Protein AF-A0A210PWJ2-F1 (afdb_monomer_lite)

Structure (mmCIF, N/CA/C/O backbone):
data_AF-A0A210PWJ2-F1
#
_entry.id   AF-A0A210PWJ2-F1
#
loop_
_atom_site.group_PDB
_atom_site.id
_atom_site.type_symbol
_atom_site.label_atom_id
_atom_site.label_alt_id
_atom_site.label_comp_id
_atom_site.label_asym_id
_atom_site.label_entity_id
_atom_site.label_seq_id
_atom_site.pdbx_PDB_ins_code
_atom_site.Cartn_x
_atom_site.Cartn_y
_atom_site.Cartn_z
_atom_site.occupancy
_atom_site.B_iso_or_equiv
_atom_site.auth_seq_id
_atom_site.auth_comp_id
_atom_site.auth_asym_id
_atom_site.auth_atom_id
_atom_site.pdbx_PDB_model_num
ATOM 1 N N . MET A 1 1 ? -10.366 -30.138 -57.149 1.00 40.78 1 MET A N 1
ATOM 2 C CA . MET A 1 1 ? -10.832 -28.749 -57.342 1.00 40.78 1 MET A CA 1
ATOM 3 C C . MET A 1 1 ? -11.645 -28.348 -56.121 1.00 40.78 1 MET A C 1
ATOM 5 O O . MET A 1 1 ? -12.726 -28.888 -55.936 1.00 40.78 1 MET A O 1
ATOM 9 N N . ARG A 1 2 ? -11.100 -27.511 -55.231 1.00 41.31 2 ARG A N 1
ATOM 10 C CA . ARG A 1 2 ? -11.852 -26.915 -54.114 1.00 41.31 2 ARG A CA 1
ATOM 11 C C . ARG A 1 2 ? -11.992 -25.425 -54.403 1.00 41.31 2 ARG A C 1
ATOM 13 O O . ARG A 1 2 ? -10.996 -24.776 -54.699 1.00 41.31 2 ARG A O 1
ATOM 20 N N . LEU A 1 3 ? -13.236 -24.960 -54.394 1.00 50.03 3 LEU A N 1
ATOM 21 C CA . LEU A 1 3 ? -13.643 -23.585 -54.657 1.00 50.03 3 LEU A CA 1
ATOM 22 C C . LEU A 1 3 ? -13.075 -22.680 -53.554 1.00 50.03 3 LEU A C 1
ATOM 24 O O . LEU A 1 3 ? -13.328 -22.921 -52.373 1.00 50.03 3 LEU A O 1
ATOM 28 N N . PHE A 1 4 ? -12.271 -21.689 -53.941 1.00 51.53 4 PHE A N 1
ATOM 29 C CA . PHE A 1 4 ? -11.855 -20.599 -53.065 1.00 51.53 4 PHE A CA 1
ATOM 30 C C . PHE A 1 4 ? -13.061 -19.677 -52.888 1.00 51.53 4 PHE A C 1
ATOM 32 O O . PHE A 1 4 ? -13.562 -19.128 -53.864 1.00 51.53 4 PHE A O 1
ATOM 39 N N . ASN A 1 5 ? -13.562 -19.567 -51.660 1.00 54.47 5 ASN A N 1
ATOM 40 C CA . ASN A 1 5 ? -14.565 -18.567 -51.327 1.00 54.47 5 ASN A CA 1
ATOM 41 C C . ASN A 1 5 ? -13.855 -17.217 -51.184 1.00 54.47 5 ASN A C 1
ATOM 43 O O . ASN A 1 5 ? -12.924 -17.092 -50.390 1.00 54.47 5 ASN A O 1
ATOM 47 N N . ASP A 1 6 ? -14.292 -16.237 -51.971 1.00 52.00 6 ASP A N 1
ATOM 48 C CA . ASP A 1 6 ? -13.838 -14.852 -51.915 1.00 52.00 6 ASP A CA 1
ATOM 49 C C . ASP A 1 6 ? -14.238 -14.211 -50.575 1.00 52.00 6 ASP A C 1
ATOM 51 O O . ASP A 1 6 ? -15.353 -13.708 -50.405 1.00 52.00 6 ASP A O 1
ATOM 55 N N . ASP A 1 7 ? -13.320 -14.223 -49.609 1.00 54.00 7 ASP A N 1
ATOM 56 C CA . ASP A 1 7 ? -13.451 -13.483 -48.354 1.00 54.00 7 ASP A CA 1
ATOM 57 C C . ASP A 1 7 ? -13.319 -11.977 -48.631 1.00 54.00 7 ASP A C 1
ATOM 59 O O . ASP A 1 7 ? -12.230 -11.398 -48.632 1.00 54.00 7 ASP A O 1
ATOM 63 N N . LYS A 1 8 ? -14.455 -11.314 -48.871 1.00 57.22 8 LYS A N 1
ATOM 64 C CA . LYS A 1 8 ? -14.518 -9.849 -48.874 1.00 57.22 8 LYS A CA 1
ATOM 65 C C . LYS A 1 8 ? -14.175 -9.329 -47.468 1.00 57.22 8 LYS A C 1
ATOM 67 O O . LYS A 1 8 ? -14.726 -9.841 -46.487 1.00 57.22 8 LYS A O 1
ATOM 72 N N . PRO A 1 9 ? -13.300 -8.315 -47.335 1.00 58.25 9 PRO A N 1
ATOM 73 C CA . PRO A 1 9 ? -12.958 -7.750 -46.037 1.00 58.25 9 PRO A CA 1
ATOM 74 C C . PRO A 1 9 ? -14.225 -7.200 -45.376 1.00 58.25 9 PRO A C 1
ATOM 76 O O . PRO A 1 9 ? -14.945 -6.396 -45.965 1.00 58.25 9 PRO A O 1
ATOM 79 N N . LYS A 1 10 ? -14.513 -7.659 -44.153 1.00 54.84 10 LYS A N 1
ATOM 80 C CA . LYS A 1 10 ? -15.625 -7.142 -43.351 1.00 54.84 10 LYS A CA 1
ATOM 81 C C . LYS A 1 10 ? -15.385 -5.658 -43.092 1.00 54.84 10 LYS A C 1
ATOM 83 O O . LYS A 1 10 ? -14.429 -5.304 -42.403 1.00 54.84 10 LYS A O 1
ATOM 88 N N . GLU A 1 11 ? -16.254 -4.815 -43.638 1.00 63.22 11 GLU A N 1
ATOM 89 C CA . GLU A 1 11 ? -16.305 -3.393 -43.318 1.00 63.22 11 GLU A CA 1
ATOM 90 C C . GLU A 1 11 ? -16.479 -3.244 -41.806 1.00 63.22 11 GLU A C 1
ATOM 92 O O . GLU A 1 11 ? -17.466 -3.691 -41.216 1.00 63.22 11 GLU A O 1
ATOM 97 N N . VAL A 1 12 ? -15.470 -2.668 -41.156 1.00 67.88 12 VAL A N 1
ATOM 98 C CA . VAL A 1 12 ? -15.535 -2.334 -39.738 1.00 67.88 12 VAL A CA 1
ATOM 99 C C . VAL A 1 12 ? -16.507 -1.170 -39.619 1.00 67.88 12 VAL A C 1
ATOM 101 O O . VAL A 1 12 ? -16.153 -0.023 -39.881 1.00 67.88 12 VAL A O 1
ATOM 104 N N . THR A 1 13 ? -17.754 -1.466 -39.264 1.00 66.31 13 THR A N 1
ATOM 105 C CA . THR A 1 13 ? -18.758 -0.443 -38.973 1.00 66.31 13 THR A CA 1
ATOM 106 C C . THR A 1 13 ? -18.244 0.425 -37.829 1.00 66.31 13 THR A C 1
ATOM 108 O O . THR A 1 13 ? -17.985 -0.085 -36.734 1.00 66.31 13 THR A O 1
ATOM 111 N N . ALA A 1 14 ? -18.063 1.720 -38.093 1.00 72.75 14 ALA A N 1
ATOM 112 C CA . ALA A 1 14 ? -17.665 2.690 -37.084 1.00 72.75 14 ALA A CA 1
ATOM 113 C C . ALA A 1 14 ? -18.631 2.642 -35.888 1.00 72.75 14 ALA A C 1
ATOM 115 O O . ALA A 1 14 ? -19.823 2.364 -36.042 1.00 72.75 14 ALA A O 1
ATOM 116 N N . TYR A 1 15 ? -18.100 2.877 -34.687 1.00 61.72 15 TYR A N 1
ATOM 117 C CA . TYR A 1 15 ? -18.870 2.819 -33.446 1.00 61.72 15 TYR A CA 1
ATOM 118 C C . TYR A 1 15 ? -20.110 3.728 -33.548 1.00 61.72 15 TYR A C 1
ATOM 120 O O . TYR A 1 15 ? -19.969 4.860 -34.020 1.00 61.72 15 TYR A O 1
ATOM 128 N N . PRO A 1 16 ? -21.309 3.285 -33.125 1.00 69.81 16 PRO A N 1
ATOM 129 C CA . PRO A 1 16 ? -22.517 4.102 -33.208 1.00 69.81 16 PRO A CA 1
ATOM 130 C C . PRO A 1 16 ? -22.299 5.460 -32.524 1.00 69.81 16 PRO A C 1
ATOM 132 O O . PRO A 1 16 ? -22.010 5.513 -31.329 1.00 69.81 16 PRO A O 1
ATOM 135 N N . GLY A 1 17 ? -22.391 6.551 -33.294 1.00 69.19 17 GLY A N 1
ATOM 136 C CA . GLY A 1 17 ? -22.130 7.921 -32.830 1.00 69.19 17 GLY A CA 1
ATOM 137 C C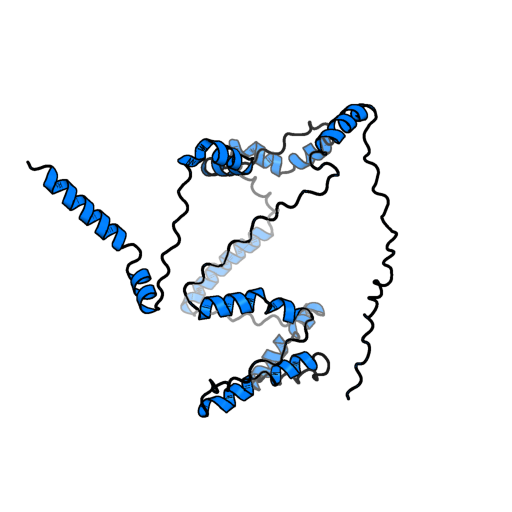 . GLY A 1 17 ? -20.738 8.484 -33.154 1.00 69.19 17 GLY A C 1
ATOM 138 O O . GLY A 1 17 ? -20.462 9.629 -32.806 1.00 69.19 17 GLY A O 1
ATOM 139 N N . TYR A 1 18 ? -19.864 7.726 -33.824 1.00 68.94 18 TYR A N 1
ATOM 140 C CA . TYR A 1 18 ? -18.621 8.261 -34.379 1.00 68.94 18 TYR A CA 1
ATOM 141 C C . TYR A 1 18 ? -18.898 8.935 -35.724 1.00 68.94 18 TYR A C 1
ATOM 143 O O . TYR A 1 18 ? -19.081 8.265 -36.739 1.00 68.94 18 TYR A O 1
ATOM 151 N N . ASP A 1 19 ? -18.930 10.263 -35.717 1.00 71.50 19 ASP A N 1
ATOM 152 C CA . ASP A 1 19 ? -19.007 11.068 -36.928 1.00 71.50 19 ASP A CA 1
ATOM 153 C C . ASP A 1 19 ? -17.577 11.471 -37.346 1.00 71.50 19 ASP A C 1
ATOM 155 O O . ASP A 1 19 ? -16.942 12.275 -36.652 1.00 71.50 19 ASP A O 1
ATOM 159 N N . PRO A 1 20 ? -17.016 10.905 -38.435 1.00 65.94 20 PRO A N 1
ATOM 160 C CA . PRO A 1 20 ? -15.646 11.189 -38.870 1.00 65.94 20 PRO A CA 1
ATOM 161 C C . PRO A 1 20 ? -15.433 12.656 -39.283 1.00 65.94 20 PRO A C 1
ATOM 163 O O . PRO A 1 20 ? -14.289 13.076 -39.449 1.00 65.94 20 PRO A O 1
ATOM 166 N N . GLY A 1 21 ? -16.508 13.446 -39.415 1.00 70.06 21 GLY A N 1
ATOM 167 C CA . GLY A 1 21 ? -16.455 14.890 -39.648 1.00 70.06 21 GLY A CA 1
ATOM 168 C C . GLY A 1 21 ? -16.473 15.757 -38.383 1.00 70.06 21 GLY A C 1
ATOM 169 O O . GLY A 1 21 ? -16.250 16.965 -38.478 1.00 70.06 21 GLY A O 1
ATOM 170 N N . TYR A 1 22 ? -16.711 15.193 -37.191 1.00 60.38 22 TYR A N 1
ATOM 171 C CA . TYR A 1 22 ? -16.886 15.981 -35.965 1.00 60.38 22 TYR A CA 1
ATOM 172 C C . TYR A 1 22 ? -15.551 16.281 -35.270 1.00 60.38 22 TYR A C 1
ATOM 174 O O . TYR A 1 22 ? -15.263 15.842 -34.156 1.00 60.38 22 TYR A O 1
ATOM 182 N N . THR A 1 23 ? -14.707 17.085 -35.913 1.00 60.94 23 THR A N 1
ATOM 183 C CA . THR A 1 23 ? -13.657 17.811 -35.193 1.00 60.94 23 THR A CA 1
ATOM 184 C C . THR A 1 23 ? -14.305 18.990 -34.486 1.00 60.94 23 THR A C 1
ATOM 186 O O . THR A 1 23 ? -14.639 19.982 -35.132 1.00 60.94 23 THR A O 1
ATOM 189 N N . SER A 1 24 ? -14.487 18.907 -33.162 1.00 58.16 24 SER A N 1
ATOM 190 C CA . SER A 1 24 ? -14.947 20.067 -32.392 1.00 58.16 24 SER A CA 1
ATOM 191 C C . SER A 1 24 ? -14.029 21.258 -32.711 1.00 58.16 24 SER A C 1
ATOM 193 O O . SER A 1 24 ? -12.804 21.093 -32.586 1.00 58.16 24 SER A O 1
ATOM 195 N N . PRO A 1 25 ? -14.557 22.423 -33.127 1.00 68.12 25 PRO A N 1
ATOM 196 C CA . PRO A 1 25 ? -13.729 23.580 -33.427 1.00 68.12 25 PRO A CA 1
ATOM 197 C C . PRO A 1 25 ? -12.898 23.902 -32.189 1.00 68.12 25 PRO A C 1
ATOM 199 O O . PRO A 1 25 ? -13.431 24.143 -31.104 1.00 68.12 25 PRO A O 1
ATOM 202 N N . ARG A 1 26 ? -11.571 23.832 -32.327 1.00 65.69 26 ARG A N 1
ATOM 203 C CA . ARG A 1 26 ? -10.679 24.145 -31.213 1.00 65.69 26 ARG A CA 1
ATOM 204 C C . ARG A 1 26 ? -10.904 25.612 -30.841 1.00 65.69 26 ARG A C 1
ATOM 206 O O . ARG A 1 26 ? -10.908 26.452 -31.742 1.00 65.69 26 ARG A O 1
ATOM 213 N N . PRO A 1 27 ? -11.092 25.938 -29.553 1.00 64.44 27 PRO A N 1
ATOM 214 C CA . PRO A 1 27 ? -11.261 27.320 -29.140 1.00 64.44 27 PRO A CA 1
ATOM 215 C C . PRO A 1 27 ? -10.046 28.126 -29.601 1.00 64.44 27 PRO A C 1
ATOM 217 O O . PRO A 1 27 ? -8.904 27.755 -29.319 1.00 64.44 27 PRO A O 1
ATOM 220 N N . VAL A 1 28 ? -10.299 29.206 -30.344 1.00 71.38 28 VAL A N 1
ATOM 221 C CA . VAL A 1 28 ? -9.247 30.113 -30.810 1.00 71.38 28 VAL A CA 1
ATOM 222 C C . VAL A 1 28 ? -8.490 30.638 -29.593 1.00 71.38 28 VAL A C 1
ATOM 224 O O . VAL A 1 28 ? -9.100 31.021 -28.589 1.00 71.38 28 VAL A O 1
ATOM 227 N N . ALA A 1 29 ? -7.157 30.614 -29.661 1.00 68.94 29 ALA A N 1
ATOM 228 C CA . ALA A 1 29 ? -6.311 31.123 -28.592 1.00 68.94 29 ALA A CA 1
ATOM 229 C C . ALA A 1 29 ? -6.684 32.586 -28.318 1.00 68.94 29 ALA A C 1
ATOM 231 O O . ALA A 1 29 ? -6.587 33.432 -29.204 1.00 68.94 29 ALA A O 1
ATOM 232 N N . ARG A 1 30 ? -7.145 32.878 -27.097 1.00 72.56 30 ARG A N 1
ATOM 233 C CA . ARG A 1 30 ? -7.523 34.231 -26.673 1.00 72.56 30 ARG A CA 1
ATOM 234 C C . ARG A 1 30 ? -6.262 35.048 -26.410 1.00 72.56 30 ARG A C 1
ATOM 236 O O . ARG A 1 30 ? -5.861 35.235 -25.263 1.00 72.56 30 ARG A O 1
ATOM 243 N N . VAL A 1 31 ? -5.609 35.474 -27.482 1.00 79.75 31 VAL A N 1
ATOM 244 C CA . VAL A 1 31 ? -4.500 36.423 -27.419 1.00 79.75 31 VAL A CA 1
ATOM 245 C C . VAL A 1 31 ? -5.110 37.818 -27.294 1.00 79.75 31 VAL A C 1
ATOM 247 O O . VAL A 1 31 ? -6.045 38.160 -28.010 1.00 79.75 31 VAL A O 1
ATOM 250 N N . ARG A 1 32 ? -4.651 38.596 -26.311 1.00 82.94 32 ARG A N 1
ATOM 251 C CA . ARG A 1 32 ? -5.050 40.004 -26.174 1.00 82.94 32 ARG A CA 1
ATOM 252 C C . ARG A 1 32 ? -4.403 40.812 -27.310 1.00 82.94 32 ARG A C 1
ATOM 254 O O . ARG A 1 32 ? -3.281 40.462 -27.667 1.00 82.94 32 ARG A O 1
ATOM 261 N N . PRO A 1 33 ? -5.025 41.893 -27.814 1.00 82.19 33 PRO A N 1
ATOM 262 C CA . PRO A 1 33 ? -4.501 42.660 -28.953 1.00 82.19 33 PRO A CA 1
ATOM 263 C C . PRO A 1 33 ? -3.057 43.146 -28.735 1.00 82.19 33 PRO A C 1
ATOM 265 O O . PRO A 1 33 ? -2.228 43.071 -29.630 1.00 82.19 33 PRO A O 1
ATOM 268 N N . GLU A 1 34 ? -2.702 43.515 -27.503 1.00 81.19 34 GLU A N 1
ATOM 269 C CA . GLU A 1 34 ? -1.341 43.939 -27.125 1.00 81.19 34 GLU A CA 1
ATOM 270 C C . GLU A 1 34 ? -0.286 42.813 -27.206 1.00 81.19 34 GLU A C 1
ATOM 272 O O . GLU A 1 34 ? 0.914 43.071 -27.239 1.00 81.19 34 GLU A O 1
ATOM 277 N N . ALA A 1 35 ? -0.720 41.551 -27.220 1.00 77.69 35 ALA A N 1
ATOM 278 C CA . ALA A 1 35 ? 0.133 40.366 -27.270 1.00 77.69 35 ALA A CA 1
ATOM 279 C C . ALA A 1 35 ? 0.107 39.658 -28.639 1.00 77.69 35 ALA A C 1
ATOM 281 O O . ALA A 1 35 ? 0.784 38.638 -28.805 1.00 77.69 35 ALA A O 1
ATOM 282 N N . GLU A 1 36 ? -0.640 40.176 -29.622 1.00 79.94 36 GLU A N 1
ATOM 283 C CA . GLU A 1 36 ? -0.728 39.585 -30.965 1.00 79.94 36 GLU A CA 1
ATOM 284 C C . GLU A 1 36 ? 0.622 39.599 -31.688 1.00 79.94 36 GLU A C 1
ATOM 286 O O . GLU A 1 36 ? 0.989 38.607 -32.322 1.00 79.94 36 GLU A O 1
ATOM 291 N N . GLU A 1 37 ? 1.418 40.657 -31.515 1.00 78.38 37 GLU A N 1
ATOM 292 C CA . GLU A 1 37 ? 2.757 40.753 -32.109 1.00 78.38 37 GLU A CA 1
ATOM 293 C C . GLU A 1 37 ? 3.717 39.683 -31.569 1.00 78.38 37 GLU A C 1
ATOM 295 O O . GLU A 1 37 ? 4.488 39.080 -32.322 1.00 78.38 37 GLU A O 1
ATOM 300 N N . PHE A 1 38 ? 3.651 39.394 -30.266 1.00 77.38 38 PHE A N 1
ATOM 301 C CA . PHE A 1 38 ? 4.473 38.359 -29.637 1.00 77.38 38 PHE A CA 1
ATOM 302 C C . PHE A 1 38 ? 4.001 36.951 -30.010 1.00 77.38 38 PHE A C 1
ATOM 304 O O . PHE A 1 38 ? 4.829 36.071 -30.251 1.00 77.38 38 PHE A O 1
ATOM 311 N N . ALA A 1 39 ? 2.687 36.738 -30.125 1.00 74.50 39 ALA A N 1
ATOM 312 C CA . ALA A 1 39 ? 2.128 35.467 -30.577 1.00 74.50 39 ALA A CA 1
ATOM 313 C C . ALA A 1 39 ? 2.485 35.171 -32.045 1.00 74.50 39 ALA A C 1
ATOM 315 O O . ALA A 1 39 ? 2.824 34.033 -32.371 1.00 74.50 39 ALA A O 1
ATOM 316 N N . CYS A 1 40 ? 2.482 36.185 -32.917 1.00 71.62 40 CYS A N 1
ATOM 317 C CA . CYS A 1 40 ? 2.902 36.038 -34.312 1.00 71.62 40 CYS A CA 1
ATOM 318 C C . CYS A 1 40 ? 4.403 35.739 -34.435 1.00 71.62 40 CYS A C 1
ATOM 320 O O . CYS A 1 40 ? 4.779 34.845 -35.192 1.00 71.62 40 CYS A O 1
ATOM 322 N N . LYS A 1 41 ? 5.259 36.396 -33.635 1.00 74.88 41 LYS A N 1
ATOM 323 C CA . LYS A 1 41 ? 6.705 36.098 -33.588 1.00 74.88 41 LYS A CA 1
ATOM 324 C C . LYS A 1 41 ? 7.003 34.682 -33.085 1.00 74.88 41 LYS A C 1
ATOM 326 O O . LYS A 1 41 ? 7.895 34.024 -33.612 1.00 74.88 41 LYS A O 1
ATOM 331 N N . ALA A 1 42 ? 6.244 34.184 -32.107 1.00 65.19 42 ALA A N 1
ATOM 332 C CA . ALA A 1 42 ? 6.400 32.823 -31.589 1.00 65.19 42 ALA A CA 1
ATOM 333 C C . ALA A 1 42 ? 5.855 31.738 -32.540 1.00 65.19 42 ALA A C 1
ATOM 335 O O . ALA A 1 42 ? 6.268 30.583 -32.456 1.00 65.19 42 ALA A O 1
ATOM 336 N N . ARG A 1 43 ? 4.959 32.094 -33.472 1.00 64.75 43 ARG A N 1
ATOM 337 C CA . ARG A 1 43 ? 4.365 31.152 -34.433 1.00 64.75 43 ARG A CA 1
ATOM 338 C C . ARG A 1 43 ? 5.401 30.573 -35.404 1.00 64.75 43 ARG A C 1
ATOM 340 O O . ARG A 1 43 ? 5.308 29.399 -35.740 1.00 64.75 43 ARG A O 1
ATOM 347 N N . GLY A 1 44 ? 6.416 31.359 -35.773 1.00 53.56 44 GLY A N 1
ATOM 348 C CA . GLY A 1 44 ? 7.509 30.924 -36.651 1.00 53.56 44 GLY A CA 1
ATOM 349 C C . GLY A 1 44 ? 8.574 30.050 -35.975 1.00 53.56 44 GLY A C 1
ATOM 350 O O . GLY A 1 44 ? 9.272 29.310 -36.657 1.00 53.56 44 GLY A O 1
ATOM 351 N N . SER A 1 45 ? 8.698 30.059 -34.639 1.00 54.09 45 SER A N 1
ATOM 352 C CA . SER A 1 45 ? 9.735 29.254 -33.960 1.00 54.09 45 SER A CA 1
ATOM 353 C C . SER A 1 45 ? 9.348 27.780 -33.772 1.00 54.09 45 SER A C 1
ATOM 355 O O . SER A 1 45 ? 10.168 26.988 -33.310 1.00 54.09 45 SER A O 1
ATOM 357 N N . LEU A 1 46 ? 8.105 27.410 -34.096 1.00 50.84 46 LEU A N 1
ATOM 358 C CA . LEU A 1 46 ? 7.617 26.027 -34.085 1.00 50.84 46 LEU A CA 1
ATOM 359 C C . LEU A 1 46 ? 7.658 25.364 -35.474 1.00 50.84 46 LEU A C 1
ATOM 361 O O . LEU A 1 46 ? 7.452 24.156 -35.559 1.00 50.84 46 LEU A O 1
ATOM 365 N N . GLU A 1 47 ? 8.027 26.092 -36.536 1.00 48.62 47 GLU A N 1
ATOM 366 C CA . GLU A 1 47 ? 8.304 25.535 -37.876 1.00 48.62 47 GLU A CA 1
ATOM 367 C C . GLU A 1 47 ? 9.700 24.882 -37.986 1.00 48.62 47 GLU A C 1
ATOM 369 O O . GLU A 1 47 ? 10.254 24.724 -39.069 1.00 48.62 47 GLU A O 1
ATOM 374 N N . LEU A 1 48 ? 10.276 24.427 -36.867 1.00 53.66 48 LEU A N 1
ATOM 375 C CA . LEU A 1 48 ? 11.441 23.525 -36.873 1.00 53.66 48 LEU A CA 1
ATOM 376 C C . LEU A 1 48 ? 11.110 22.136 -37.451 1.00 53.66 48 LEU A C 1
ATOM 378 O O . LEU A 1 48 ? 12.014 21.370 -37.777 1.00 53.66 48 LEU A O 1
ATOM 382 N N . PHE A 1 49 ? 9.822 21.833 -37.624 1.00 51.97 49 PHE A N 1
ATOM 383 C CA . PHE A 1 49 ? 9.323 20.714 -38.415 1.00 51.97 49 PHE A CA 1
ATOM 384 C C . PHE A 1 49 ? 8.606 21.278 -39.641 1.00 51.97 49 PHE A C 1
ATOM 386 O O . PHE A 1 49 ? 7.377 21.312 -39.693 1.00 51.97 49 PHE A O 1
ATOM 393 N N . GLY A 1 50 ? 9.378 21.796 -40.598 1.00 48.97 50 GLY A N 1
ATOM 394 C CA . GLY A 1 50 ? 8.842 22.207 -41.892 1.00 48.97 50 GLY A CA 1
ATOM 395 C C . GLY A 1 50 ? 7.979 21.099 -42.506 1.00 48.97 50 GLY A C 1
ATOM 396 O O . GLY A 1 50 ? 8.216 19.915 -42.278 1.00 48.97 50 GLY A O 1
ATOM 397 N N . SER A 1 51 ? 6.992 21.488 -43.310 1.00 53.84 51 SER A N 1
ATOM 398 C CA . SER A 1 51 ? 6.036 20.632 -44.036 1.00 53.84 51 SER A CA 1
ATOM 399 C C . SER A 1 51 ? 6.656 19.631 -45.030 1.00 53.84 51 SER A C 1
ATOM 401 O O . SER A 1 51 ? 5.937 19.005 -45.805 1.00 53.84 51 SER A O 1
ATOM 403 N N . GLY A 1 52 ? 7.977 19.454 -45.018 1.00 56.22 52 GLY A N 1
ATOM 404 C CA . GLY A 1 52 ? 8.633 18.335 -45.671 1.00 56.22 52 GLY A CA 1
ATOM 405 C C . GLY A 1 52 ? 8.536 17.119 -44.765 1.00 56.22 52 GLY A C 1
ATOM 406 O O . GLY A 1 52 ? 9.070 17.139 -43.656 1.00 56.22 52 GLY A O 1
ATOM 407 N N . GLU A 1 53 ? 7.866 16.065 -45.235 1.00 59.34 53 GLU A N 1
ATOM 408 C CA . GLU A 1 53 ? 7.887 14.759 -44.579 1.00 59.34 53 GLU A CA 1
ATOM 409 C C . GLU A 1 53 ? 9.321 14.453 -44.120 1.00 59.34 53 GLU A C 1
ATOM 411 O O . GLU A 1 53 ? 10.253 14.571 -44.930 1.00 59.34 53 GLU A O 1
ATOM 416 N N . PRO A 1 54 ? 9.545 14.128 -42.833 1.00 56.59 54 PRO A N 1
ATOM 417 C CA . PRO A 1 54 ? 10.883 13.846 -42.349 1.00 56.59 54 PRO A CA 1
ATOM 418 C C . PRO A 1 54 ? 11.458 12.746 -43.235 1.00 56.59 54 PRO A C 1
ATOM 420 O O . PRO A 1 54 ? 10.911 11.644 -43.281 1.00 56.59 54 PRO A O 1
ATOM 423 N N . LYS A 1 55 ? 12.540 13.046 -43.969 1.00 57.06 55 LYS A N 1
ATOM 424 C CA . LYS A 1 55 ? 13.288 12.029 -44.710 1.00 57.06 55 LYS A CA 1
ATOM 425 C C . LYS A 1 55 ? 13.704 10.984 -43.689 1.00 57.06 55 LYS A C 1
ATOM 427 O O . LYS A 1 55 ? 14.644 11.195 -42.927 1.00 57.06 55 LYS A O 1
ATOM 432 N N . VAL A 1 56 ? 12.971 9.875 -43.649 1.00 61.25 56 VAL A N 1
ATOM 433 C CA . VAL A 1 56 ? 13.297 8.732 -42.811 1.00 61.25 56 VAL A CA 1
ATOM 434 C C . VAL A 1 56 ? 14.585 8.170 -43.385 1.00 61.25 56 VAL A C 1
ATOM 436 O O . VAL A 1 56 ? 14.570 7.396 -44.342 1.00 61.25 56 VAL A O 1
ATOM 439 N N . ILE A 1 57 ? 15.716 8.607 -42.836 1.00 66.88 57 ILE A N 1
ATOM 440 C CA . ILE A 1 57 ? 17.001 7.971 -43.081 1.00 66.88 57 ILE A CA 1
ATOM 441 C C . ILE A 1 57 ? 16.856 6.579 -42.472 1.00 66.88 57 ILE A C 1
ATOM 443 O O . ILE A 1 57 ? 16.955 6.394 -41.261 1.00 66.88 57 ILE A O 1
ATOM 447 N N . ARG A 1 58 ? 16.512 5.599 -43.312 1.00 64.75 58 ARG A N 1
ATOM 448 C CA . ARG A 1 58 ? 16.491 4.194 -42.919 1.00 64.75 58 ARG A CA 1
ATOM 449 C C . ARG A 1 58 ? 17.940 3.777 -42.758 1.00 64.75 58 ARG A C 1
ATOM 451 O O . ARG A 1 58 ? 18.587 3.395 -43.729 1.00 64.75 58 ARG A O 1
ATOM 458 N N . GLU A 1 59 ? 18.455 3.904 -41.542 1.00 74.38 59 GLU A N 1
ATOM 459 C CA . GLU A 1 59 ? 19.735 3.300 -41.202 1.00 74.38 59 GLU A CA 1
ATOM 460 C C . GLU A 1 59 ? 19.692 1.812 -41.592 1.00 74.38 59 GLU A C 1
ATOM 462 O O . GLU A 1 59 ? 18.672 1.147 -41.361 1.00 74.38 59 GLU A O 1
ATOM 467 N N . PRO A 1 60 ? 20.757 1.274 -42.213 1.00 75.25 60 PRO A N 1
ATOM 468 C CA . PRO A 1 60 ? 20.808 -0.138 -42.550 1.00 75.25 60 PRO A CA 1
ATOM 469 C C . PRO A 1 60 ? 20.638 -0.952 -41.266 1.00 75.25 60 PRO A C 1
ATOM 471 O O . PRO A 1 60 ? 21.384 -0.794 -40.296 1.00 75.25 60 PRO A O 1
ATOM 474 N N . VAL A 1 61 ? 19.613 -1.806 -41.246 1.00 74.44 61 VAL A N 1
ATOM 475 C CA . VAL A 1 61 ? 19.292 -2.642 -40.088 1.00 74.44 61 VAL A CA 1
ATOM 476 C C . VAL A 1 61 ? 20.488 -3.548 -39.819 1.00 74.44 61 VAL A C 1
ATOM 478 O O . VAL A 1 61 ? 20.809 -4.407 -40.636 1.00 74.44 61 VAL A O 1
ATOM 481 N N . ARG A 1 62 ? 21.153 -3.348 -38.677 1.00 73.81 62 ARG A N 1
ATOM 482 C CA . ARG A 1 62 ? 22.314 -4.153 -38.281 1.00 73.81 62 ARG A CA 1
ATOM 483 C C . ARG A 1 62 ? 21.935 -5.633 -38.260 1.00 73.81 62 ARG A C 1
ATOM 485 O O . ARG A 1 62 ? 20.937 -6.012 -37.643 1.00 73.81 62 ARG A O 1
ATOM 492 N N . GLU A 1 63 ? 22.746 -6.459 -38.910 1.00 79.94 63 GLU A N 1
ATOM 493 C CA . GLU A 1 63 ? 22.553 -7.904 -38.901 1.00 79.94 63 GLU A CA 1
ATOM 494 C C . GLU A 1 63 ? 22.705 -8.469 -37.476 1.00 79.94 63 GLU A C 1
ATOM 496 O O . GLU A 1 63 ? 23.559 -8.015 -36.700 1.00 79.94 63 GLU A O 1
ATOM 501 N N . PRO A 1 64 ? 21.868 -9.445 -37.092 1.00 77.75 64 PRO A N 1
ATOM 502 C CA . PRO A 1 64 ? 21.957 -10.093 -35.792 1.00 77.75 64 PRO A CA 1
ATOM 503 C C . PRO A 1 64 ? 23.268 -10.876 -35.672 1.00 77.75 64 PRO A C 1
ATOM 505 O O . PRO A 1 64 ? 23.602 -11.712 -36.506 1.00 77.75 64 PRO A O 1
ATOM 508 N N . ARG A 1 65 ? 24.001 -10.664 -34.578 1.00 78.38 65 ARG A N 1
ATOM 509 C CA . ARG A 1 65 ? 25.190 -11.463 -34.249 1.00 78.38 65 ARG A CA 1
ATOM 510 C C . ARG A 1 65 ? 24.771 -12.761 -33.556 1.00 78.38 65 ARG A C 1
ATOM 512 O O . ARG A 1 65 ? 24.965 -12.910 -32.351 1.00 78.38 65 ARG A O 1
ATOM 519 N N . CYS A 1 66 ? 24.150 -13.674 -34.297 1.00 88.00 66 CYS A N 1
ATOM 520 C CA . CYS A 1 66 ? 23.861 -15.015 -33.792 1.00 88.00 66 CYS A CA 1
ATOM 521 C C . CYS A 1 66 ? 25.135 -15.869 -33.869 1.00 88.00 66 CYS A C 1
ATOM 523 O O . CYS A 1 66 ? 25.699 -16.046 -34.942 1.00 88.00 66 CYS A O 1
ATOM 525 N N . GLN A 1 67 ? 25.613 -16.363 -32.722 1.00 84.69 67 GLN A N 1
ATOM 526 C CA . GLN A 1 67 ? 26.864 -17.137 -32.628 1.00 84.69 67 GLN A CA 1
ATOM 527 C C . GLN A 1 67 ? 26.727 -18.586 -33.120 1.00 84.69 67 GLN A C 1
ATOM 529 O O . GLN A 1 67 ? 27.731 -19.227 -33.413 1.00 84.69 67 GLN A O 1
ATOM 534 N N . THR A 1 68 ? 25.503 -19.112 -33.184 1.00 88.75 68 THR A N 1
ATOM 535 C CA . THR A 1 68 ? 25.200 -20.493 -33.580 1.00 88.75 68 THR A CA 1
ATOM 536 C C . THR A 1 68 ? 24.063 -20.520 -34.601 1.00 88.75 68 THR A C 1
ATOM 538 O O . THR A 1 68 ? 23.239 -19.600 -34.628 1.00 88.75 68 THR A O 1
ATOM 541 N N . SER A 1 69 ? 23.997 -21.581 -35.413 1.00 85.19 69 SER A N 1
ATOM 542 C CA . SER A 1 69 ? 22.912 -21.814 -36.382 1.00 85.19 69 SER A CA 1
ATOM 543 C C . SER A 1 69 ? 21.541 -21.809 -35.707 1.00 85.19 69 SER A C 1
ATOM 545 O O . SER A 1 69 ? 20.653 -21.083 -36.131 1.00 85.19 69 SER A O 1
ATOM 547 N N . ASP A 1 70 ? 21.407 -22.483 -34.564 1.00 81.31 70 ASP A N 1
ATOM 548 C CA . ASP A 1 70 ? 20.139 -22.566 -33.830 1.00 81.31 70 ASP A CA 1
ATOM 549 C C . ASP A 1 70 ? 19.675 -21.197 -33.309 1.00 81.31 70 ASP A C 1
ATOM 551 O O . ASP A 1 70 ? 18.480 -20.913 -33.214 1.00 81.31 70 ASP A O 1
ATOM 555 N N . ALA A 1 71 ? 20.616 -20.319 -32.945 1.00 76.31 71 ALA A N 1
ATOM 556 C CA . ALA A 1 71 ? 20.296 -18.954 -32.538 1.00 76.31 71 ALA A CA 1
ATOM 557 C C . ALA A 1 71 ? 19.856 -18.103 -33.738 1.00 76.31 71 ALA A C 1
ATOM 559 O O . ALA A 1 71 ? 19.026 -17.206 -33.584 1.00 76.31 71 ALA A O 1
ATOM 560 N N . LEU A 1 72 ? 20.396 -18.383 -34.924 1.00 85.81 72 LEU A N 1
ATOM 561 C CA . LEU A 1 72 ? 20.024 -17.725 -36.170 1.00 85.81 72 LEU A CA 1
ATOM 562 C C . LEU A 1 72 ? 18.623 -18.167 -36.616 1.00 85.81 72 LEU A C 1
ATOM 564 O O . LEU A 1 72 ? 17.793 -17.304 -36.890 1.00 85.81 72 LEU A O 1
ATOM 568 N N . ASP A 1 73 ? 18.314 -19.461 -36.538 1.00 82.94 73 ASP A N 1
ATOM 569 C CA . ASP A 1 73 ? 16.985 -20.012 -36.832 1.00 82.94 73 ASP A CA 1
ATOM 570 C C . ASP A 1 73 ? 15.921 -19.474 -35.867 1.00 82.94 73 ASP A C 1
ATOM 572 O O . ASP A 1 73 ? 14.859 -19.019 -36.289 1.00 82.94 73 ASP A O 1
ATOM 576 N N . ASN A 1 74 ? 16.215 -19.423 -34.563 1.00 80.12 74 ASN A N 1
ATOM 577 C CA . ASN A 1 74 ? 15.305 -18.834 -33.574 1.00 80.12 74 ASN A CA 1
ATOM 578 C C . ASN A 1 74 ? 15.111 -17.324 -33.773 1.00 80.12 74 ASN A C 1
ATOM 580 O O . ASN A 1 74 ? 14.005 -16.812 -33.585 1.00 80.12 74 ASN A O 1
ATOM 584 N N . TYR A 1 75 ? 16.164 -16.600 -34.163 1.00 83.25 75 TYR A N 1
ATOM 585 C CA . TYR A 1 75 ? 16.051 -15.184 -34.501 1.00 83.25 75 TYR A CA 1
ATOM 586 C C . TYR A 1 75 ? 15.184 -14.982 -35.747 1.00 83.25 75 TYR A C 1
ATOM 588 O O . TYR A 1 75 ? 14.325 -14.101 -35.747 1.00 83.25 75 TYR A O 1
ATOM 596 N N . GLN A 1 76 ? 15.358 -15.806 -36.783 1.00 81.31 76 GLN A N 1
ATOM 597 C CA . GLN A 1 76 ? 14.531 -15.762 -37.987 1.00 81.31 76 GLN A CA 1
ATOM 598 C C . GLN A 1 76 ? 13.073 -16.126 -37.689 1.00 81.31 76 GLN A C 1
ATOM 600 O O . GLN A 1 76 ? 12.180 -15.413 -38.136 1.00 81.31 76 GLN A O 1
ATOM 605 N N . LEU A 1 77 ? 12.814 -17.147 -36.866 1.00 78.00 77 LEU A N 1
ATOM 606 C CA . LEU A 1 77 ? 11.469 -17.504 -36.398 1.00 78.00 77 LEU A CA 1
ATOM 607 C C . LEU A 1 77 ? 10.817 -16.367 -35.593 1.00 78.00 77 LEU A C 1
ATOM 609 O O . LEU A 1 77 ? 9.637 -16.071 -35.770 1.00 78.00 77 LEU A O 1
ATOM 613 N N . GLY A 1 78 ? 11.584 -15.687 -34.735 1.00 75.31 78 GLY A N 1
ATOM 614 C CA . GLY A 1 78 ? 11.107 -14.530 -33.976 1.00 75.31 78 GLY A CA 1
ATOM 615 C C . GLY A 1 78 ? 10.822 -13.312 -34.859 1.00 75.31 78 GLY A C 1
ATOM 616 O O . GLY A 1 78 ? 9.781 -12.671 -34.705 1.00 75.31 78 GLY A O 1
ATOM 617 N N . ARG A 1 79 ? 11.720 -13.019 -35.809 1.00 75.44 79 ARG A N 1
ATOM 618 C CA . ARG A 1 79 ? 11.623 -11.894 -36.754 1.00 75.44 79 ARG A CA 1
ATOM 619 C C . ARG A 1 79 ? 10.502 -12.085 -37.773 1.00 75.44 79 ARG A C 1
ATOM 621 O O . ARG A 1 79 ? 9.805 -11.122 -38.073 1.00 75.44 79 ARG A O 1
ATOM 628 N N . ASN A 1 80 ? 10.300 -13.313 -38.246 1.00 69.69 80 ASN A N 1
ATOM 629 C CA . ASN A 1 80 ? 9.274 -13.662 -39.232 1.00 69.69 80 ASN A CA 1
ATOM 630 C C . ASN A 1 80 ? 7.932 -14.059 -38.595 1.00 69.69 80 ASN A C 1
ATOM 632 O O . ASN A 1 80 ? 6.990 -14.391 -39.307 1.00 69.69 80 ASN A O 1
ATOM 636 N N . GLY A 1 81 ? 7.804 -13.949 -37.270 1.00 56.38 81 GLY A N 1
ATOM 63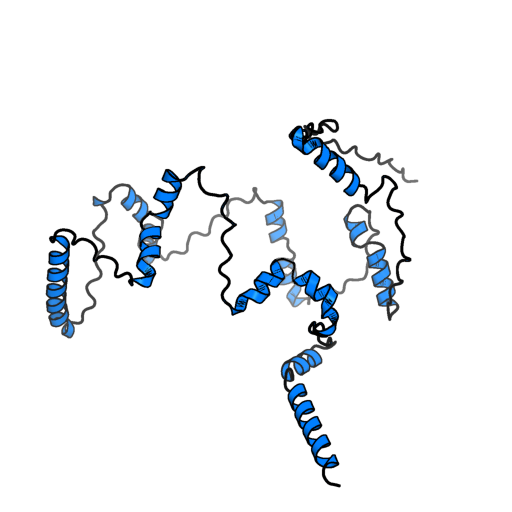7 C CA . GLY A 1 81 ? 6.506 -13.823 -36.622 1.00 56.38 81 GLY A CA 1
ATOM 638 C C . GLY A 1 81 ? 6.123 -14.982 -35.714 1.00 56.38 81 GLY A C 1
ATOM 639 O O . GLY A 1 81 ? 5.449 -15.924 -36.118 1.00 56.38 81 GLY A O 1
ATOM 640 N N . MET A 1 82 ? 6.373 -14.798 -34.419 1.00 56.41 82 MET A N 1
ATOM 641 C CA . MET A 1 82 ? 5.502 -15.378 -33.390 1.00 56.41 82 MET A CA 1
ATOM 642 C C . MET A 1 82 ? 4.340 -14.428 -33.053 1.00 56.41 82 MET A C 1
ATOM 644 O O . MET A 1 82 ? 3.239 -14.878 -32.762 1.00 56.41 82 MET A O 1
ATOM 648 N N . VAL A 1 83 ? 4.557 -13.109 -33.160 1.00 56.47 83 VAL A N 1
ATOM 649 C CA . VAL A 1 83 ? 3.544 -12.089 -32.825 1.00 56.47 83 VAL A CA 1
ATOM 650 C C . VAL A 1 83 ? 2.689 -11.700 -34.036 1.00 56.47 83 VAL A C 1
ATOM 652 O O . VAL A 1 83 ? 1.488 -11.501 -33.891 1.00 56.47 83 VAL A O 1
ATOM 655 N N . SER A 1 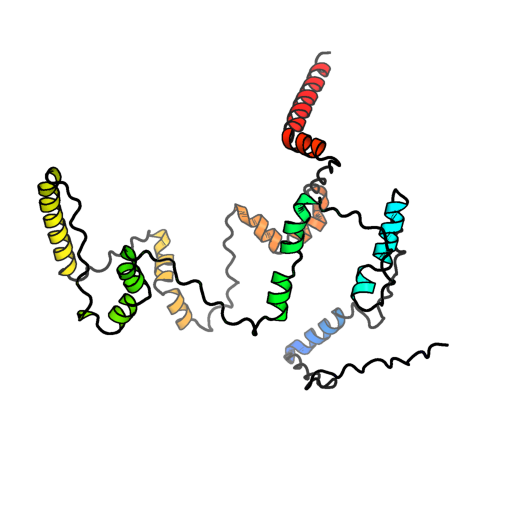84 ? 3.263 -11.675 -35.247 1.00 52.62 84 SER A N 1
ATOM 656 C CA . SER A 1 84 ? 2.502 -11.408 -36.483 1.00 52.62 84 SER A CA 1
ATOM 657 C C . SER A 1 84 ? 1.448 -12.493 -36.759 1.00 52.62 84 SER A C 1
ATOM 659 O O . SER A 1 84 ? 0.330 -12.174 -37.152 1.00 52.62 84 SER A O 1
ATOM 661 N N . ASN A 1 85 ? 1.751 -13.752 -36.428 1.00 53.78 85 ASN A N 1
ATOM 662 C CA . ASN A 1 85 ? 0.796 -14.865 -36.497 1.00 53.78 85 ASN A CA 1
ATOM 663 C C . ASN A 1 85 ? -0.266 -14.833 -35.384 1.00 53.78 85 ASN A C 1
ATOM 665 O O . ASN A 1 85 ? -1.320 -15.441 -35.519 1.00 53.78 85 ASN A O 1
ATOM 669 N N . LEU A 1 86 ? -0.020 -14.106 -34.292 1.00 54.91 86 LEU A N 1
ATOM 670 C CA . LEU A 1 86 ? -0.960 -13.954 -33.176 1.00 54.91 86 LEU A CA 1
ATOM 671 C C . LEU A 1 86 ? -2.008 -12.858 -33.437 1.00 54.91 86 LEU A C 1
ATOM 673 O O . LEU A 1 86 ? -3.064 -12.863 -32.813 1.00 54.91 86 LEU A O 1
ATOM 677 N N . LEU A 1 87 ? -1.724 -11.937 -34.363 1.00 58.38 87 LEU A N 1
ATOM 678 C CA . LEU A 1 87 ? -2.560 -10.772 -34.675 1.00 58.38 87 LEU A CA 1
ATOM 679 C C . LEU A 1 87 ? -3.395 -10.914 -35.961 1.00 58.38 87 LEU A C 1
ATOM 681 O O . LEU A 1 87 ? -4.054 -9.952 -36.345 1.00 58.38 87 LEU A O 1
ATOM 685 N N . GLY A 1 88 ? -3.419 -12.090 -36.605 1.00 58.12 88 GLY A N 1
ATOM 686 C CA . GLY A 1 88 ? -4.363 -12.352 -37.706 1.00 58.12 88 GLY A CA 1
ATOM 687 C C . GLY A 1 88 ? -3.880 -13.243 -38.852 1.00 58.12 88 GLY A C 1
ATOM 688 O O . GLY A 1 88 ? -4.655 -13.501 -39.767 1.00 58.12 88 GLY A O 1
ATOM 689 N N . GLY A 1 89 ? -2.638 -13.732 -38.837 1.00 50.59 89 GLY A N 1
ATOM 690 C CA . GLY A 1 89 ? -2.180 -14.710 -39.829 1.00 50.59 89 GLY A CA 1
ATOM 691 C C . GLY A 1 89 ? -2.658 -16.122 -39.485 1.00 50.59 89 GLY A C 1
ATOM 692 O O . GLY A 1 89 ? -2.427 -16.583 -38.368 1.00 50.59 89 GLY A O 1
ATOM 693 N N . GLN A 1 90 ? -3.282 -16.838 -40.429 1.00 60.00 90 GLN A N 1
ATOM 694 C CA . GLN A 1 90 ? -3.420 -18.297 -40.337 1.00 60.00 90 GLN A CA 1
ATOM 695 C C . GLN A 1 90 ? -2.015 -18.918 -40.349 1.00 60.00 90 GLN A C 1
ATOM 697 O O . GLN A 1 90 ? -1.457 -19.222 -41.401 1.00 60.00 90 GLN A O 1
ATOM 702 N N . GLY A 1 91 ? -1.408 -19.044 -39.170 1.00 51.19 91 GLY A N 1
ATOM 703 C CA . GLY A 1 91 ? -0.118 -19.698 -39.006 1.00 51.19 91 GLY A CA 1
ATOM 704 C C . GLY A 1 91 ? -0.209 -21.153 -39.460 1.00 51.19 91 GLY A C 1
ATOM 705 O O . GLY A 1 91 ? -1.158 -21.858 -39.111 1.00 51.19 91 GLY A O 1
ATOM 706 N N . GLY A 1 92 ? 0.777 -21.600 -40.241 1.00 62.59 92 GLY A N 1
ATOM 707 C CA . GLY A 1 92 ? 0.909 -23.004 -40.625 1.00 62.59 92 GLY A CA 1
ATOM 708 C C . GLY A 1 92 ? 0.882 -23.911 -39.394 1.00 62.59 92 GLY A C 1
ATOM 709 O O . GLY A 1 92 ? 1.387 -23.539 -38.330 1.00 62.59 92 GLY A O 1
ATOM 710 N N . ALA A 1 93 ? 0.256 -25.085 -39.536 1.00 57.47 93 ALA A N 1
ATOM 711 C CA . ALA A 1 93 ? 0.108 -26.041 -38.446 1.00 57.47 93 ALA A CA 1
ATOM 712 C C . ALA A 1 93 ? 1.473 -26.280 -37.774 1.00 57.47 93 ALA A C 1
ATOM 714 O O . ALA A 1 93 ? 2.458 -26.523 -38.478 1.00 57.47 93 ALA A O 1
ATOM 715 N N . PRO A 1 94 ? 1.560 -26.177 -36.434 1.00 56.00 94 PRO A N 1
ATOM 716 C CA . PRO A 1 94 ? 2.823 -26.344 -35.736 1.00 56.00 94 PRO A CA 1
ATOM 717 C C . PRO A 1 94 ? 3.434 -27.701 -36.110 1.00 56.00 94 PRO A C 1
ATOM 719 O O . PRO A 1 94 ? 2.689 -28.679 -36.232 1.00 56.00 94 PRO A O 1
ATOM 722 N N . PRO A 1 95 ? 4.766 -27.785 -36.289 1.00 59.91 95 PRO A N 1
ATOM 723 C CA . PRO A 1 95 ? 5.413 -29.049 -36.597 1.00 59.91 95 PRO A CA 1
ATOM 724 C C . PRO A 1 95 ? 5.025 -30.063 -35.523 1.00 59.91 95 PRO A C 1
ATOM 726 O O . PRO A 1 95 ? 5.154 -29.794 -34.323 1.00 59.91 95 PRO A O 1
ATOM 729 N N . VAL A 1 96 ? 4.516 -31.213 -35.967 1.00 61.88 96 VAL A N 1
ATOM 730 C CA . VAL A 1 96 ? 4.115 -32.344 -35.124 1.00 61.88 96 VAL A CA 1
ATOM 731 C C . VAL A 1 96 ? 5.385 -33.005 -34.587 1.00 61.88 96 VAL A C 1
ATOM 733 O O . VAL A 1 96 ? 5.717 -34.135 -34.923 1.00 61.88 96 VAL A O 1
ATOM 736 N N . SER A 1 97 ? 6.167 -32.278 -33.789 1.00 56.97 97 SER A N 1
ATOM 737 C CA . SER A 1 97 ? 7.195 -32.917 -32.989 1.00 56.97 97 SER A CA 1
ATOM 738 C C . SER A 1 97 ? 6.465 -33.706 -31.913 1.00 56.97 97 SER A C 1
ATOM 740 O O . SER A 1 97 ? 5.581 -33.187 -31.221 1.00 56.97 97 SER A O 1
ATOM 742 N N . SER A 1 98 ? 6.777 -34.995 -31.828 1.00 56.09 98 SER A N 1
ATOM 743 C CA . SER A 1 98 ? 6.288 -35.892 -30.791 1.00 56.09 98 SER A CA 1
ATOM 744 C C . SER A 1 98 ? 6.670 -35.302 -29.436 1.00 56.09 98 SER A C 1
ATOM 746 O O . SER A 1 98 ? 7.795 -35.476 -28.958 1.00 56.09 98 SER A O 1
ATOM 748 N N . ARG A 1 99 ? 5.765 -34.523 -28.838 1.00 56.75 99 ARG A N 1
ATOM 749 C CA . ARG A 1 99 ? 5.957 -33.954 -27.509 1.00 56.75 99 ARG A CA 1
ATOM 750 C C . ARG A 1 99 ? 6.077 -35.128 -26.554 1.00 56.75 99 ARG A C 1
ATOM 752 O O . ARG A 1 99 ? 5.077 -35.741 -26.203 1.00 56.75 99 ARG A O 1
ATOM 759 N N . VAL A 1 100 ? 7.308 -35.438 -26.157 1.00 63.62 100 VAL A N 1
ATOM 760 C CA . VAL A 1 100 ? 7.577 -36.380 -25.074 1.00 63.62 100 VAL A CA 1
ATOM 761 C C . VAL A 1 100 ? 6.768 -35.900 -23.876 1.00 63.62 100 VAL A C 1
ATOM 763 O O . VAL A 1 100 ? 6.910 -34.747 -23.449 1.00 63.62 100 VAL A O 1
ATOM 766 N N . GLU A 1 101 ? 5.864 -36.749 -23.388 1.00 68.94 101 GLU A N 1
ATOM 767 C CA . GLU A 1 101 ? 5.037 -36.435 -22.233 1.00 68.94 101 GLU A CA 1
ATOM 768 C C . GLU A 1 101 ? 5.961 -36.136 -21.052 1.00 68.94 101 GLU A C 1
ATOM 770 O O . GLU A 1 101 ? 6.619 -37.012 -20.499 1.00 68.94 101 GLU A O 1
ATOM 775 N N . ARG A 1 102 ? 6.041 -34.859 -20.666 1.00 78.56 102 ARG A N 1
ATOM 776 C CA . ARG A 1 102 ? 6.866 -34.408 -19.533 1.00 78.56 102 ARG A CA 1
ATOM 777 C C . ARG A 1 102 ? 6.316 -34.881 -18.183 1.00 78.56 102 ARG A C 1
ATOM 779 O O . ARG A 1 102 ? 6.927 -34.628 -17.148 1.00 78.56 102 ARG A O 1
ATOM 786 N N . VAL A 1 103 ? 5.145 -35.514 -18.191 1.00 85.88 103 VAL A N 1
ATOM 787 C CA . VAL A 1 103 ? 4.426 -35.991 -17.015 1.00 85.88 103 VAL A CA 1
ATOM 788 C C . VAL A 1 103 ? 4.666 -37.488 -16.893 1.00 85.88 103 VAL A C 1
ATOM 790 O O . VAL A 1 103 ? 4.316 -38.256 -17.783 1.00 85.88 103 VAL A O 1
ATOM 793 N N . LYS A 1 104 ? 5.260 -37.906 -15.775 1.00 90.88 104 LYS A N 1
ATOM 794 C CA . LYS A 1 104 ? 5.419 -39.325 -15.444 1.00 90.88 104 LYS A CA 1
ATOM 795 C C . LYS A 1 104 ? 4.045 -40.011 -15.333 1.00 90.88 104 LYS A C 1
ATOM 797 O O . LYS A 1 104 ? 3.093 -39.357 -14.900 1.00 90.88 104 LYS A O 1
ATOM 802 N N . PRO A 1 105 ? 3.926 -41.319 -15.627 1.00 87.69 105 PRO A N 1
ATOM 803 C CA . PRO A 1 105 ? 2.642 -42.032 -15.592 1.00 87.69 105 PRO A CA 1
ATOM 804 C C . PRO A 1 105 ? 1.953 -41.971 -14.219 1.00 87.69 105 PRO A C 1
ATOM 806 O O . PRO A 1 105 ? 0.739 -41.815 -14.149 1.00 87.69 105 PRO A O 1
ATOM 809 N N . GLU A 1 106 ? 2.724 -41.983 -13.131 1.00 88.62 106 GLU A N 1
ATOM 810 C CA . GLU A 1 106 ? 2.227 -41.825 -11.754 1.00 88.62 106 GLU A CA 1
ATOM 811 C C . GLU A 1 106 ? 1.604 -40.441 -11.476 1.00 88.62 106 GLU A C 1
ATOM 813 O O . GLU A 1 106 ? 0.668 -40.318 -10.691 1.00 88.62 106 GLU A O 1
ATOM 818 N N . ALA A 1 107 ? 2.066 -39.391 -12.163 1.00 88.31 107 ALA A N 1
ATOM 819 C CA . ALA A 1 107 ? 1.598 -38.015 -11.982 1.00 88.31 107 ALA A CA 1
ATOM 820 C C . ALA A 1 107 ? 0.467 -37.624 -12.952 1.00 88.31 107 ALA A C 1
ATOM 822 O O . ALA A 1 107 ? -0.033 -36.496 -12.907 1.00 88.31 107 ALA A O 1
ATOM 823 N N . ARG A 1 108 ? 0.040 -38.542 -13.829 1.00 87.25 108 ARG A N 1
ATOM 824 C CA . ARG A 1 108 ? -0.943 -38.276 -14.891 1.00 87.25 108 ARG A CA 1
ATOM 825 C C . ARG A 1 108 ? -2.324 -37.932 -14.327 1.00 87.25 108 ARG A C 1
ATOM 827 O O . ARG A 1 108 ? -2.982 -37.040 -14.849 1.00 87.25 108 ARG A O 1
ATOM 834 N N . GLY A 1 109 ? -2.726 -38.554 -13.214 1.00 86.06 109 GLY A N 1
ATOM 835 C CA . GLY A 1 109 ? -3.989 -38.239 -12.530 1.00 86.06 109 GLY A CA 1
ATOM 836 C C . GLY A 1 109 ? -4.040 -36.801 -12.000 1.00 86.06 109 GLY A C 1
ATOM 837 O O . GLY A 1 109 ? -5.023 -36.094 -12.210 1.00 86.06 109 GLY A O 1
ATOM 838 N N . ILE A 1 110 ? -2.945 -36.335 -11.392 1.00 83.12 110 ILE A N 1
ATOM 839 C CA . ILE A 1 110 ? -2.825 -34.967 -10.866 1.00 83.12 110 ILE A CA 1
ATOM 840 C C . ILE A 1 110 ? -2.767 -33.965 -12.024 1.00 83.12 110 ILE A C 1
ATOM 842 O O . ILE A 1 110 ? -3.479 -32.963 -12.013 1.00 83.12 110 ILE A O 1
ATOM 846 N N . ALA A 1 111 ? -1.971 -34.247 -13.058 1.00 84.25 111 ALA A N 1
ATOM 847 C CA . ALA A 1 111 ? -1.885 -33.386 -14.234 1.00 84.25 111 ALA A CA 1
ATOM 848 C C . ALA A 1 111 ? -3.236 -33.255 -14.953 1.00 84.25 111 ALA A C 1
ATOM 850 O O . ALA A 1 111 ? -3.607 -32.151 -15.339 1.00 84.25 111 ALA A O 1
ATOM 851 N N . ASN A 1 112 ? -4.007 -34.341 -15.066 1.00 82.50 112 ASN A N 1
ATOM 852 C CA . ASN A 1 112 ? -5.349 -34.309 -15.646 1.00 82.50 112 ASN A CA 1
ATOM 853 C C . ASN A 1 112 ? -6.326 -33.508 -14.776 1.00 82.50 112 ASN A C 1
ATOM 855 O O . ASN A 1 112 ? -7.074 -32.693 -15.314 1.00 82.50 112 ASN A O 1
ATOM 859 N N . ALA A 1 113 ? -6.273 -33.648 -13.447 1.00 79.69 113 ALA A N 1
ATOM 860 C CA . ALA A 1 113 ? -7.079 -32.836 -12.531 1.00 79.69 113 ALA A CA 1
ATOM 861 C C . ALA A 1 113 ? -6.749 -31.331 -12.623 1.00 79.69 113 ALA A C 1
ATOM 863 O O . ALA A 1 113 ? -7.639 -30.488 -12.520 1.00 79.69 113 ALA A O 1
ATOM 864 N N . HIS A 1 114 ? -5.481 -30.990 -12.877 1.00 74.62 114 HIS A N 1
ATOM 865 C CA . HIS A 1 114 ? -4.998 -29.613 -13.020 1.00 74.62 114 HIS A CA 1
ATOM 866 C C . HIS A 1 114 ? -4.918 -29.109 -14.468 1.00 74.62 114 HIS A C 1
ATOM 868 O O . HIS A 1 114 ? -4.539 -27.958 -14.680 1.00 74.62 114 HIS A O 1
ATOM 874 N N . SER A 1 115 ? -5.328 -29.906 -15.461 1.00 78.25 115 SER A N 1
ATOM 875 C CA . SER A 1 115 ? -5.305 -29.555 -16.895 1.00 78.25 115 SER A CA 1
ATOM 876 C C . SER A 1 115 ? -6.249 -28.405 -17.274 1.00 78.25 115 SER A C 1
ATOM 878 O O . SER A 1 115 ? -6.354 -28.026 -18.437 1.00 78.25 115 SER A O 1
ATOM 880 N N . GLY A 1 116 ? -6.923 -27.822 -16.283 1.00 68.06 116 GLY A N 1
ATOM 881 C CA . GLY A 1 116 ? -7.740 -26.634 -16.444 1.00 68.06 116 GLY A CA 1
ATOM 882 C C . GLY A 1 116 ? -9.195 -26.927 -16.774 1.00 68.06 116 GLY A C 1
ATOM 883 O O . GLY A 1 116 ? -9.944 -25.981 -16.947 1.00 68.06 116 GLY A O 1
ATOM 884 N N . SER A 1 117 ? -9.652 -28.186 -16.799 1.00 74.81 117 SER A N 1
ATOM 885 C CA . SER A 1 117 ? -11.080 -28.482 -17.017 1.00 74.81 117 SER A CA 1
ATOM 886 C C . SER A 1 117 ? -11.983 -27.792 -15.985 1.00 74.81 117 SER A C 1
ATOM 888 O O . SER A 1 117 ? -13.023 -27.249 -16.352 1.00 74.81 117 SER A O 1
ATOM 890 N N . GLY A 1 118 ? -11.578 -27.765 -14.710 1.00 71.12 118 GLY A N 1
ATOM 891 C CA . GLY A 1 118 ? -12.342 -27.097 -13.654 1.00 71.12 118 GLY A CA 1
ATOM 892 C C . GLY A 1 118 ? -12.327 -25.573 -13.782 1.00 71.12 118 GLY A C 1
ATOM 893 O O . GLY A 1 118 ? -13.360 -24.931 -13.633 1.00 71.12 118 GLY A O 1
ATOM 894 N N . THR A 1 119 ? -11.176 -24.978 -14.107 1.00 71.56 119 THR A N 1
ATOM 895 C CA . THR A 1 119 ? -11.057 -23.521 -14.268 1.00 71.56 119 THR A CA 1
ATOM 896 C C . THR A 1 119 ? -11.683 -23.033 -15.570 1.00 71.56 119 THR A C 1
ATOM 898 O O . THR A 1 119 ? -12.337 -21.998 -15.563 1.00 71.56 119 THR A O 1
ATOM 901 N N . ALA A 1 120 ? -11.573 -23.788 -16.663 1.00 78.25 120 ALA A N 1
ATOM 902 C CA . ALA A 1 120 ? -12.259 -23.514 -17.920 1.00 78.25 120 ALA A CA 1
ATOM 903 C C . ALA A 1 120 ? -13.775 -23.512 -17.715 1.00 78.25 120 ALA A C 1
ATOM 905 O O . ALA A 1 120 ? -14.421 -22.547 -18.104 1.00 78.25 120 ALA A O 1
ATOM 906 N N . ALA A 1 121 ? -14.324 -24.507 -17.008 1.00 74.44 121 ALA A N 1
ATOM 907 C CA . ALA A 1 121 ? -15.743 -24.531 -16.659 1.00 74.44 121 ALA A CA 1
ATOM 908 C C . ALA A 1 121 ? -16.159 -23.341 -15.777 1.00 74.44 121 ALA A C 1
ATOM 910 O O . ALA A 1 121 ? -17.273 -22.842 -15.927 1.00 74.44 121 ALA A O 1
ATOM 911 N N . LEU A 1 122 ? -15.279 -22.858 -14.888 1.00 75.25 122 LEU A N 1
ATOM 912 C CA . LEU A 1 122 ? -15.532 -21.636 -14.121 1.00 75.25 122 LEU A CA 1
ATOM 913 C C . LEU A 1 122 ? -15.611 -20.411 -15.038 1.00 75.25 122 LEU A C 1
ATOM 915 O O . LEU A 1 122 ? -16.558 -19.644 -14.918 1.00 75.25 122 LEU A O 1
ATOM 919 N N . PHE A 1 123 ? -14.666 -20.239 -15.966 1.00 77.94 123 PHE A N 1
ATOM 920 C CA . PHE A 1 123 ? -14.643 -19.081 -16.866 1.00 77.94 123 PHE A CA 1
ATOM 921 C C . PHE A 1 123 ? -15.753 -19.109 -17.922 1.00 77.94 123 PHE A C 1
ATOM 923 O O . PHE A 1 123 ? -16.325 -18.062 -18.212 1.00 77.94 123 PHE A O 1
ATOM 930 N N . THR A 1 124 ? -16.094 -20.274 -18.480 1.00 81.38 124 THR A N 1
ATOM 931 C CA . THR A 1 124 ? -17.140 -20.382 -19.511 1.00 81.38 124 THR A CA 1
ATOM 932 C C . THR A 1 124 ? -18.547 -20.334 -18.931 1.00 81.38 124 THR A C 1
ATOM 934 O O . THR A 1 124 ? -19.452 -19.832 -19.587 1.00 81.38 124 THR A O 1
ATOM 937 N N . ASN A 1 125 ? -18.746 -20.821 -17.701 1.00 78.00 125 ASN A N 1
ATOM 938 C CA . ASN A 1 125 ? -20.060 -20.853 -17.051 1.00 78.00 125 ASN A CA 1
ATOM 939 C C . ASN A 1 125 ? -20.208 -19.785 -15.958 1.00 78.00 125 ASN A C 1
ATOM 941 O O . ASN A 1 125 ? -21.071 -19.913 -15.084 1.00 78.00 125 ASN A O 1
ATOM 945 N N . TYR A 1 126 ? -19.383 -18.734 -15.983 1.00 63.44 126 TYR A N 1
ATOM 946 C CA . TYR A 1 126 ? -19.441 -17.648 -15.006 1.00 63.4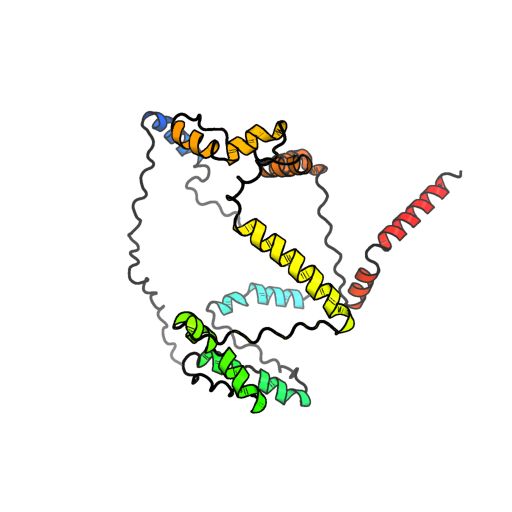4 126 TYR A CA 1
ATOM 947 C C . TYR A 1 126 ? -20.807 -16.940 -15.112 1.00 63.44 126 TYR A C 1
ATOM 949 O O . TYR A 1 126 ? -21.062 -16.195 -16.050 1.00 63.44 126 TYR A O 1
ATOM 957 N N . GLY A 1 127 ? -21.716 -17.233 -14.175 1.00 70.44 127 GLY A N 1
ATOM 958 C CA . GLY A 1 127 ? -23.109 -16.755 -14.173 1.00 70.44 127 GLY A CA 1
ATOM 959 C C . GLY A 1 127 ? -24.172 -17.861 -14.194 1.00 70.44 127 GLY A C 1
ATOM 960 O O . GLY A 1 127 ? -25.230 -17.674 -13.604 1.00 70.44 127 GLY A O 1
ATOM 961 N N . ASN A 1 128 ? -23.864 -19.031 -14.767 1.00 76.88 128 ASN A N 1
ATOM 962 C CA . ASN A 1 128 ? -24.753 -20.207 -14.790 1.00 76.88 128 ASN A CA 1
ATOM 963 C C . ASN A 1 128 ? -24.390 -21.267 -13.743 1.00 76.88 128 ASN A C 1
ATOM 965 O O . ASN A 1 128 ? -25.101 -22.257 -13.580 1.00 76.88 128 ASN A O 1
ATOM 969 N N . ILE A 1 129 ? -23.283 -21.079 -13.022 1.00 70.38 129 ILE A N 1
ATOM 970 C CA . ILE A 1 129 ? -22.955 -21.921 -11.874 1.00 70.38 129 ILE A CA 1
ATOM 971 C C . ILE A 1 129 ? -23.999 -21.617 -10.789 1.00 70.38 129 ILE A C 1
ATOM 973 O O . ILE A 1 129 ? -24.075 -20.462 -10.349 1.00 70.38 129 ILE A O 1
ATOM 977 N N . PRO A 1 130 ? -24.805 -22.602 -10.339 1.00 71.69 130 PRO A N 1
ATOM 978 C CA . PRO A 1 130 ? -25.699 -22.385 -9.211 1.00 71.69 130 PRO A CA 1
ATOM 979 C C . PRO A 1 130 ? -24.845 -21.869 -8.060 1.00 71.69 130 PRO A C 1
ATOM 981 O O . PRO A 1 130 ? -23.765 -22.417 -7.823 1.00 71.69 130 PRO A O 1
ATOM 984 N N . ARG A 1 131 ? -25.281 -20.791 -7.384 1.00 67.25 131 ARG A N 1
ATOM 985 C CA . ARG A 1 131 ? -24.576 -20.257 -6.207 1.00 67.25 131 ARG A CA 1
ATOM 986 C C . ARG A 1 131 ? -24.219 -21.454 -5.349 1.00 67.25 131 ARG A C 1
ATOM 988 O O . ARG A 1 131 ? -25.141 -22.123 -4.882 1.00 67.25 131 ARG A O 1
ATOM 995 N N . SER A 1 132 ? -22.922 -21.769 -5.251 1.00 63.00 132 SER A N 1
ATOM 996 C CA . SER A 1 132 ? -22.526 -23.031 -4.637 1.00 63.00 132 SER A CA 1
ATOM 997 C C . SER A 1 132 ? -23.211 -23.084 -3.283 1.00 63.00 132 SER A C 1
ATOM 999 O O . SER A 1 132 ? -23.232 -22.074 -2.565 1.00 63.00 132 SER A O 1
ATOM 1001 N N . ALA A 1 133 ? -23.886 -24.200 -2.998 1.00 59.25 133 ALA A N 1
ATOM 1002 C CA . ALA A 1 133 ? -24.465 -24.423 -1.690 1.00 59.25 133 ALA A CA 1
ATOM 1003 C C . ALA A 1 133 ? -23.282 -24.347 -0.730 1.00 59.25 133 ALA A C 1
ATOM 1005 O O . ALA A 1 133 ? -22.486 -25.282 -0.643 1.00 59.25 133 ALA A O 1
ATOM 1006 N N . ARG A 1 134 ? -23.069 -23.164 -0.138 1.00 63.19 134 ARG A N 1
ATOM 1007 C CA . ARG A 1 134 ? -21.947 -22.919 0.757 1.00 63.19 134 ARG A CA 1
ATOM 1008 C C . ARG A 1 134 ? -22.051 -24.020 1.787 1.00 63.19 134 ARG A C 1
ATOM 1010 O O . ARG A 1 134 ? -23.100 -24.132 2.422 1.00 63.19 134 ARG A O 1
ATOM 1017 N N . ALA A 1 135 ? -21.019 -24.860 1.866 1.00 69.25 135 ALA A N 1
ATOM 1018 C CA . ALA A 1 135 ? -21.012 -25.976 2.792 1.00 69.25 135 ALA A CA 1
ATOM 1019 C C . ALA A 1 135 ? -21.466 -25.438 4.148 1.00 69.25 135 ALA A C 1
ATOM 1021 O O . ALA A 1 135 ? -20.907 -24.440 4.619 1.00 69.25 135 ALA A O 1
ATOM 1022 N N . ALA A 1 136 ? -22.536 -26.027 4.695 1.00 70.44 136 ALA A N 1
ATOM 1023 C CA . ALA A 1 136 ? -23.095 -25.577 5.956 1.00 70.44 136 ALA A CA 1
ATOM 1024 C C . ALA A 1 136 ? -21.930 -25.464 6.950 1.00 70.44 136 ALA A C 1
ATOM 1026 O O . ALA A 1 136 ? -21.113 -26.393 7.029 1.00 70.44 136 ALA A O 1
ATOM 1027 N N . PRO A 1 137 ? -21.758 -24.304 7.609 1.00 70.69 137 PRO A N 1
ATOM 1028 C CA . PRO A 1 137 ? -20.619 -24.092 8.482 1.00 70.69 137 PRO A CA 1
ATOM 1029 C C . PRO A 1 137 ? -20.612 -25.225 9.505 1.00 70.69 137 PRO A C 1
ATOM 1031 O O . PRO A 1 137 ? -21.622 -25.458 10.164 1.00 70.69 137 PRO A O 1
ATOM 1034 N N . ARG A 1 138 ? -19.498 -25.963 9.579 1.00 77.56 138 ARG A N 1
ATOM 1035 C CA . ARG A 1 138 ? -19.319 -27.109 10.481 1.00 77.56 138 ARG A CA 1
ATOM 1036 C C . ARG A 1 138 ? -19.204 -26.602 11.918 1.00 77.56 138 ARG A C 1
ATOM 1038 O O . ARG A 1 138 ? -18.119 -26.564 12.491 1.00 77.56 138 ARG A O 1
ATOM 1045 N N . ILE A 1 139 ? -20.313 -26.121 12.455 1.00 82.12 139 ILE A N 1
ATOM 1046 C CA . ILE A 1 139 ? -20.434 -25.667 13.831 1.00 82.12 139 ILE A CA 1
ATOM 1047 C C . ILE A 1 139 ? -20.768 -26.912 14.646 1.00 82.12 139 ILE A C 1
ATOM 1049 O O . ILE A 1 139 ? -21.662 -27.675 14.292 1.00 82.12 139 ILE A O 1
ATOM 1053 N N . LYS A 1 140 ? -19.988 -27.166 15.695 1.00 86.81 140 LYS A N 1
ATOM 1054 C CA . LYS A 1 140 ? -20.318 -28.217 16.661 1.00 86.81 140 LYS A CA 1
ATOM 1055 C C . LYS A 1 140 ? -21.608 -27.816 17.392 1.00 86.81 140 LYS A C 1
ATOM 1057 O O . LYS A 1 140 ? -21.745 -26.624 17.661 1.00 86.81 140 LYS A O 1
ATOM 1062 N N . PRO A 1 141 ? -22.488 -28.756 17.778 1.00 81.75 141 PRO A N 1
ATOM 1063 C CA . PRO A 1 141 ? -23.768 -28.432 18.422 1.00 81.75 141 PRO A CA 1
ATOM 1064 C C . PRO A 1 141 ? -23.598 -27.553 19.674 1.00 81.75 141 PRO A C 1
ATOM 1066 O O . PRO A 1 141 ? -24.352 -26.614 19.897 1.00 81.75 141 PRO A O 1
ATOM 1069 N N . GLU A 1 142 ? -22.521 -27.756 20.434 1.00 83.50 142 GLU A N 1
ATOM 1070 C CA . GLU A 1 142 ? -22.184 -26.950 21.619 1.00 83.50 142 GLU A CA 1
ATOM 1071 C C . GLU A 1 142 ? -21.856 -25.475 21.305 1.00 83.50 142 GLU A C 1
ATOM 1073 O O . GLU A 1 142 ? -21.944 -24.613 22.176 1.00 83.50 142 GLU A O 1
ATOM 1078 N N . ALA A 1 143 ? -21.473 -25.165 20.064 1.00 79.56 143 ALA A N 1
ATOM 1079 C CA . ALA A 1 143 ? -21.080 -23.832 19.612 1.00 79.56 143 ALA A CA 1
ATOM 1080 C C . ALA A 1 143 ? -22.156 -23.134 18.757 1.00 79.56 143 ALA A C 1
ATOM 1082 O O . ALA A 1 143 ? -21.928 -22.013 18.293 1.00 79.56 143 ALA A O 1
ATOM 1083 N N . GLU A 1 144 ? -23.321 -23.757 18.546 1.00 80.12 144 GLU A N 1
ATOM 1084 C CA . GLU A 1 144 ? -24.401 -23.185 17.731 1.00 80.12 144 GLU A CA 1
ATOM 1085 C C . GLU A 1 144 ? -24.925 -21.869 18.315 1.00 80.12 144 GLU A C 1
ATOM 1087 O O . GLU A 1 144 ? -25.016 -20.877 17.589 1.00 80.12 144 GLU A O 1
ATOM 1092 N N . GLY A 1 145 ? -25.128 -21.805 19.636 1.00 76.00 145 GLY A N 1
ATOM 1093 C CA . GLY A 1 145 ? -25.602 -20.586 20.304 1.00 76.00 145 GLY A CA 1
ATOM 1094 C C . GLY A 1 145 ? -24.626 -19.407 20.198 1.00 76.00 145 GLY A C 1
ATOM 1095 O O . GLY A 1 145 ? -25.036 -18.260 20.010 1.00 76.00 145 GLY A O 1
ATOM 1096 N N . ALA A 1 146 ? -23.316 -19.672 20.244 1.00 75.19 146 ALA A N 1
ATOM 1097 C CA . ALA A 1 146 ? -22.301 -18.634 20.060 1.00 75.19 146 ALA A CA 1
ATOM 1098 C C . ALA A 1 146 ? -22.225 -18.174 18.595 1.00 75.19 146 ALA A C 1
ATOM 1100 O O . ALA A 1 146 ? -22.133 -16.978 18.312 1.00 75.19 146 ALA A O 1
ATOM 1101 N N . ALA A 1 147 ? -22.302 -19.109 17.645 1.00 76.50 147 ALA A N 1
ATOM 1102 C CA . ALA A 1 147 ? -22.265 -18.785 16.225 1.00 76.50 147 ALA A CA 1
ATOM 1103 C C . ALA A 1 147 ? -23.480 -17.951 15.786 1.00 76.50 147 ALA A C 1
ATOM 1105 O O . ALA A 1 147 ? -23.335 -17.043 14.965 1.00 76.50 147 ALA A O 1
ATOM 1106 N N . GLU A 1 148 ? -24.661 -18.216 16.343 1.00 73.94 148 GLU A N 1
ATOM 1107 C CA . GLU A 1 148 ? -25.872 -17.440 16.070 1.00 73.94 148 GLU A CA 1
ATOM 1108 C C . GLU A 1 148 ? -25.770 -16.004 16.609 1.00 73.94 148 GLU A C 1
ATOM 1110 O O . GLU A 1 148 ? -26.082 -15.046 15.895 1.00 73.94 148 GLU A O 1
ATOM 1115 N N . ALA A 1 149 ? -25.206 -15.824 17.809 1.00 72.12 149 ALA A N 1
ATOM 1116 C CA . ALA A 1 149 ? -24.932 -14.498 18.368 1.00 72.12 149 ALA A CA 1
ATOM 1117 C C . ALA A 1 149 ? -23.970 -13.667 17.490 1.00 72.12 149 ALA A C 1
ATOM 1119 O O . ALA A 1 149 ? -24.143 -12.451 17.349 1.00 72.12 149 ALA A O 1
ATOM 1120 N N . HIS A 1 150 ? -22.985 -14.319 16.859 1.00 68.19 150 HIS A N 1
ATOM 1121 C CA . HIS A 1 150 ? -21.973 -13.671 16.018 1.00 68.19 150 HIS A CA 1
ATOM 1122 C C . HIS A 1 150 ? -22.398 -13.428 14.559 1.00 68.19 150 HIS A C 1
ATOM 1124 O O . HIS A 1 150 ? -21.827 -12.550 13.914 1.00 68.19 150 HIS A O 1
ATOM 1130 N N . LYS A 1 151 ? -23.428 -14.107 14.032 1.00 72.50 151 LYS A N 1
ATOM 1131 C CA . LYS A 1 151 ? -23.966 -13.903 12.663 1.00 72.50 151 LYS A CA 1
ATOM 1132 C C . LYS A 1 151 ? -24.785 -12.608 12.487 1.00 72.50 151 LYS A C 1
ATOM 1134 O O . LYS A 1 151 ? -25.604 -12.506 11.580 1.00 72.50 151 LYS A O 1
ATOM 1139 N N . GLY A 1 152 ? -24.569 -11.608 13.341 1.00 66.75 152 GLY A N 1
ATOM 1140 C CA . GLY A 1 152 ? -25.226 -10.299 13.258 1.00 66.75 152 GLY A CA 1
ATOM 1141 C C . GLY A 1 152 ? -26.460 -10.128 14.148 1.00 66.75 152 GLY A C 1
ATOM 1142 O O . GLY A 1 152 ? -26.992 -9.021 14.216 1.00 66.75 152 GLY A O 1
ATOM 1143 N N . GLY A 1 153 ? -26.876 -11.154 14.902 1.00 69.44 153 GLY A N 1
ATOM 1144 C CA . GLY A 1 153 ? -28.003 -11.049 15.839 1.00 69.44 153 GLY A CA 1
ATOM 1145 C C . GLY A 1 153 ? -27.804 -9.959 16.900 1.00 69.44 153 GLY A C 1
ATOM 1146 O O . GLY A 1 153 ? -28.734 -9.220 17.219 1.00 69.44 153 GLY A O 1
ATOM 1147 N N . ASN A 1 154 ? -26.572 -9.788 17.390 1.00 66.50 154 ASN A N 1
ATOM 1148 C CA . ASN A 1 154 ? -26.249 -8.731 18.351 1.00 66.50 154 ASN A CA 1
ATOM 1149 C C . ASN A 1 154 ? -26.233 -7.330 17.728 1.00 66.50 154 ASN A C 1
ATOM 1151 O O . ASN A 1 154 ? -26.643 -6.385 18.392 1.00 66.50 154 ASN A O 1
ATOM 1155 N N . ILE A 1 155 ? -25.822 -7.189 16.463 1.00 69.56 155 ILE A N 1
ATOM 1156 C CA . ILE A 1 155 ? -25.833 -5.892 15.764 1.00 69.56 155 ILE A CA 1
ATOM 1157 C C . ILE A 1 155 ? -27.278 -5.441 15.546 1.00 69.56 155 ILE A C 1
ATOM 1159 O O . ILE A 1 155 ? -27.606 -4.290 15.810 1.00 69.56 155 ILE A O 1
ATOM 1163 N N . ASN A 1 156 ? -28.158 -6.366 15.159 1.00 70.62 156 ASN A N 1
ATOM 1164 C CA . ASN A 1 156 ? -29.572 -6.063 14.963 1.00 70.62 156 ASN A CA 1
ATOM 1165 C C . ASN A 1 156 ? -30.246 -5.616 16.277 1.00 70.62 156 ASN A C 1
ATOM 1167 O O . ASN A 1 156 ? -30.992 -4.641 16.308 1.00 70.62 156 ASN A O 1
ATOM 1171 N N . LYS A 1 157 ? -29.911 -6.266 17.402 1.00 68.50 157 LYS A N 1
ATOM 1172 C CA . LYS A 1 157 ? -30.371 -5.847 18.739 1.00 68.50 157 LYS A CA 1
ATOM 1173 C C . LYS A 1 157 ? -29.802 -4.486 19.160 1.00 68.50 157 LYS A C 1
ATOM 1175 O O . LYS A 1 157 ? -30.519 -3.705 19.776 1.00 68.50 157 LYS A O 1
ATOM 1180 N N . LEU A 1 158 ? -28.549 -4.187 18.802 1.00 65.81 158 LEU A N 1
ATOM 1181 C CA . LEU A 1 158 ? -27.902 -2.904 19.099 1.00 65.81 158 LEU A CA 1
ATOM 1182 C C . LEU A 1 158 ? -28.554 -1.732 18.351 1.00 65.81 158 LEU A C 1
ATOM 1184 O O . LEU A 1 158 ? -28.666 -0.643 18.904 1.00 65.81 158 LEU A O 1
ATOM 1188 N N . LEU A 1 159 ? -28.967 -1.965 17.101 1.00 74.38 159 LEU A N 1
ATOM 1189 C CA . LEU A 1 159 ? -29.562 -0.948 16.234 1.00 74.38 159 LEU A CA 1
ATOM 1190 C C . LEU A 1 159 ? -31.025 -0.650 16.581 1.00 74.38 159 LEU A C 1
ATOM 1192 O O . LEU A 1 159 ? -31.455 0.489 16.418 1.00 74.38 159 LEU A O 1
ATOM 1196 N N . HIS A 1 160 ? -31.781 -1.646 17.053 1.00 73.19 160 HIS A N 1
ATOM 1197 C CA . HIS A 1 160 ? -33.229 -1.505 17.233 1.00 73.19 160 HIS A CA 1
ATOM 1198 C C . HIS A 1 160 ? -33.692 -1.334 18.684 1.00 73.19 160 HIS A C 1
ATOM 1200 O O . HIS A 1 160 ? -34.702 -0.677 18.894 1.00 73.19 160 HIS A O 1
ATOM 1206 N N . ASP A 1 161 ? -32.980 -1.865 19.685 1.00 76.06 161 ASP A N 1
ATOM 1207 C CA . ASP A 1 161 ? -33.389 -1.759 21.094 1.00 76.06 161 ASP A CA 1
ATOM 1208 C C . ASP A 1 161 ? -32.168 -1.773 22.040 1.00 76.06 161 ASP A C 1
ATOM 1210 O O . ASP A 1 161 ? -31.869 -2.792 22.677 1.00 76.06 161 ASP A O 1
ATOM 1214 N N . PRO A 1 162 ? -31.470 -0.637 22.231 1.00 67.62 162 PRO A N 1
ATOM 1215 C CA . PRO A 1 162 ? -30.286 -0.575 23.095 1.00 67.62 162 PRO A CA 1
ATOM 1216 C C . PRO A 1 162 ? -30.589 -0.911 24.566 1.00 67.62 162 PRO A C 1
ATOM 1218 O O . PRO A 1 162 ? -29.690 -1.279 25.318 1.00 67.62 162 PRO A O 1
ATOM 1221 N N . ARG A 1 163 ? -31.861 -0.834 24.984 1.00 73.81 163 ARG A N 1
ATOM 1222 C CA . ARG A 1 163 ? -32.323 -1.208 26.333 1.00 73.81 163 ARG A CA 1
ATOM 1223 C C . ARG A 1 163 ? -32.509 -2.716 26.531 1.00 73.81 163 ARG A C 1
ATOM 1225 O O . ARG A 1 163 ? -32.567 -3.158 27.672 1.00 73.81 163 ARG A O 1
ATOM 1232 N N . LYS A 1 164 ? -32.604 -3.500 25.450 1.00 72.44 164 LYS A N 1
ATOM 1233 C CA . LYS A 1 164 ? -32.732 -4.970 25.499 1.00 72.44 164 LYS A CA 1
ATOM 1234 C C . LYS A 1 164 ? -31.390 -5.687 25.386 1.00 72.44 164 LYS A C 1
ATOM 1236 O O . LYS A 1 164 ? -31.360 -6.916 25.349 1.00 72.44 164 LYS A O 1
ATOM 1241 N N . ILE A 1 165 ? -30.283 -4.949 25.321 1.00 63.66 165 ILE A N 1
ATOM 1242 C CA . ILE A 1 165 ? -28.953 -5.542 25.408 1.00 63.66 165 ILE A CA 1
ATOM 1243 C C . ILE A 1 165 ? -28.815 -6.063 26.845 1.00 63.66 165 ILE A C 1
ATOM 1245 O O . ILE A 1 165 ? -28.808 -5.244 27.770 1.00 63.66 165 ILE A O 1
ATOM 1249 N N . PRO A 1 166 ? -28.735 -7.389 27.077 1.00 67.56 166 PRO A N 1
ATOM 1250 C CA . PRO A 1 166 ? -28.415 -7.880 28.407 1.00 67.56 166 PRO A CA 1
ATOM 1251 C C . PRO A 1 166 ? -27.084 -7.244 28.791 1.00 67.56 166 PRO A C 1
ATOM 1253 O O . PRO A 1 166 ? -26.150 -7.269 27.984 1.00 67.56 166 PRO A O 1
ATOM 1256 N N . GLN A 1 167 ? -27.003 -6.626 29.974 1.00 66.81 167 GLN A N 1
ATOM 1257 C CA . GLN A 1 167 ? -25.729 -6.115 30.473 1.00 66.81 167 GLN A CA 1
ATOM 1258 C C . GLN A 1 167 ? -24.730 -7.256 30.346 1.00 66.81 167 GLN A C 1
ATOM 1260 O O . GLN A 1 167 ? -24.906 -8.296 30.980 1.00 66.81 167 GLN A O 1
ATOM 1265 N N . SER A 1 168 ? -23.754 -7.098 29.444 1.00 61.56 168 SER A N 1
ATOM 1266 C CA . SER A 1 168 ? -22.772 -8.140 29.173 1.00 61.56 168 SER A CA 1
ATOM 1267 C C . SER A 1 168 ? -22.234 -8.576 30.523 1.00 61.56 168 SER A C 1
ATOM 1269 O O . SER A 1 168 ? -21.784 -7.696 31.268 1.00 61.56 168 SER A O 1
ATOM 1271 N N . ALA A 1 169 ? -22.342 -9.867 30.856 1.00 65.12 169 ALA A N 1
ATOM 1272 C CA . ALA A 1 169 ? -21.805 -10.401 32.097 1.00 65.12 169 ALA A CA 1
ATOM 1273 C C . ALA A 1 169 ? -20.347 -9.957 32.156 1.00 65.12 169 ALA A C 1
ATOM 1275 O O . ALA A 1 169 ? -19.508 -10.447 31.396 1.00 65.12 169 ALA A O 1
ATOM 1276 N N . ARG A 1 170 ? -20.072 -8.914 32.949 1.00 66.88 170 ARG A N 1
ATOM 1277 C CA . ARG A 1 170 ? -18.726 -8.368 33.030 1.00 66.88 170 ARG A CA 1
ATOM 1278 C C . ARG A 1 170 ? -17.893 -9.525 33.554 1.00 66.88 170 ARG A C 1
ATOM 1280 O O . ARG A 1 170 ? -18.304 -10.119 34.555 1.00 66.88 170 ARG A O 1
ATOM 1287 N N . PRO A 1 171 ? -16.809 -9.908 32.862 1.00 65.94 171 PRO A N 1
ATOM 1288 C CA . PRO A 1 171 ? -15.997 -11.017 33.319 1.00 65.94 171 PRO A CA 1
ATOM 1289 C C . PRO A 1 171 ? -15.640 -10.741 34.775 1.00 65.94 171 PRO A C 1
ATOM 1291 O O . PRO A 1 171 ? -15.166 -9.645 35.092 1.00 65.94 171 PRO A O 1
ATOM 1294 N N . VAL A 1 172 ? -15.957 -11.700 35.649 1.00 71.94 172 VAL A N 1
ATOM 1295 C CA . VAL A 1 172 ? -15.655 -11.594 37.076 1.00 71.94 172 VAL A CA 1
ATOM 1296 C C . VAL A 1 172 ? -14.180 -11.198 37.183 1.00 71.94 172 VAL A C 1
ATOM 1298 O O . VAL A 1 172 ? -13.351 -11.822 36.504 1.00 71.94 172 VAL A O 1
ATOM 1301 N N . PRO A 1 173 ? -13.844 -10.133 37.935 1.00 71.00 173 PRO A N 1
ATOM 1302 C CA . PRO A 1 173 ? -12.472 -9.667 38.047 1.00 71.00 173 PRO A CA 1
ATOM 1303 C C . PRO A 1 173 ? -11.579 -10.851 38.409 1.00 71.00 173 PRO A C 1
ATOM 1305 O O . PRO A 1 173 ? -11.812 -11.510 39.419 1.00 71.00 173 PRO A O 1
ATOM 1308 N N . ARG A 1 174 ? -10.570 -11.144 37.581 1.00 78.56 174 ARG A N 1
ATOM 1309 C CA . ARG A 1 174 ? -9.611 -12.240 37.813 1.00 78.56 174 ARG A CA 1
ATOM 1310 C C . ARG A 1 174 ? -8.600 -11.870 38.904 1.00 78.56 174 ARG A C 1
ATOM 1312 O O . ARG A 1 174 ? -7.398 -12.055 38.738 1.00 78.56 174 ARG A O 1
ATOM 1319 N N . VAL A 1 175 ? -9.081 -11.266 39.982 1.00 82.25 175 VAL A N 1
ATOM 1320 C CA . VAL A 1 175 ? -8.275 -10.857 41.123 1.00 82.25 175 VAL A CA 1
ATOM 1321 C C . VAL A 1 175 ? -8.239 -12.049 42.066 1.00 82.25 175 VAL A C 1
ATOM 1323 O O . VAL A 1 175 ? -9.281 -12.511 42.520 1.00 82.25 175 VAL A O 1
ATOM 1326 N N . LYS A 1 176 ? -7.041 -12.579 42.314 1.00 86.56 176 LYS A N 1
ATOM 1327 C CA . LYS A 1 176 ? -6.833 -13.606 43.339 1.00 86.56 176 LYS A CA 1
ATOM 1328 C C . LYS A 1 176 ? -7.207 -13.038 44.711 1.00 86.56 176 LYS A C 1
ATOM 1330 O O . LYS A 1 176 ? -7.026 -11.841 44.932 1.00 86.56 176 LYS A O 1
ATOM 1335 N N . ASP A 1 177 ? -7.658 -13.881 45.637 1.00 83.88 177 ASP A N 1
ATOM 1336 C CA . ASP A 1 177 ? -8.133 -13.434 46.958 1.00 83.88 177 ASP A CA 1
ATOM 1337 C C . ASP A 1 177 ? -7.085 -12.613 47.730 1.00 83.88 177 ASP A C 1
ATOM 1339 O O . ASP A 1 177 ? -7.421 -11.618 48.371 1.00 83.88 177 ASP A O 1
ATOM 1343 N N . GLU A 1 178 ? -5.802 -12.946 47.572 1.00 85.69 178 GLU A N 1
ATOM 1344 C CA . GLU A 1 178 ? -4.665 -12.209 48.144 1.00 85.69 178 GLU A CA 1
ATOM 1345 C C . GLU A 1 178 ? -4.550 -10.753 47.648 1.00 85.69 178 GLU A C 1
ATOM 1347 O O . GLU A 1 178 ? -4.119 -9.871 48.387 1.00 85.69 178 GLU A O 1
ATOM 1352 N N . ALA A 1 179 ? -4.985 -10.471 46.417 1.00 81.75 179 ALA A N 1
ATOM 1353 C CA . ALA A 1 179 ? -4.924 -9.148 45.796 1.00 81.75 179 ALA A CA 1
ATOM 1354 C C . ALA A 1 179 ? -6.239 -8.357 45.931 1.00 81.75 179 ALA A C 1
ATOM 1356 O O . ALA A 1 179 ? -6.321 -7.206 45.491 1.00 81.75 179 ALA A O 1
ATOM 1357 N N . ARG A 1 180 ? -7.276 -8.945 46.545 1.00 83.69 180 ARG A N 1
ATOM 1358 C CA . ARG A 1 180 ? -8.609 -8.335 46.661 1.00 83.69 180 ARG A CA 1
ATOM 1359 C C . ARG A 1 180 ? -8.593 -7.049 47.487 1.00 83.69 180 ARG A C 1
ATOM 1361 O O . ARG A 1 180 ? -9.209 -6.062 47.095 1.00 83.69 180 ARG A O 1
ATOM 1368 N N . THR A 1 181 ? -7.834 -7.025 48.579 1.00 81.25 181 THR A N 1
ATOM 1369 C CA . THR A 1 181 ? -7.718 -5.857 49.472 1.00 81.25 181 THR A CA 1
ATOM 1370 C C . THR A 1 181 ? -7.012 -4.675 48.799 1.00 81.25 181 THR A C 1
ATOM 1372 O O . THR A 1 181 ? -7.400 -3.522 48.999 1.00 81.25 181 THR A O 1
ATOM 1375 N N . ILE A 1 182 ? -6.018 -4.952 47.948 1.00 80.69 182 ILE A N 1
ATOM 1376 C CA . ILE A 1 182 ? -5.303 -3.941 47.158 1.00 80.69 182 ILE A CA 1
ATOM 1377 C C . ILE A 1 182 ? -6.219 -3.399 46.056 1.00 80.69 182 ILE A C 1
ATOM 1379 O O . ILE A 1 182 ? -6.375 -2.184 45.937 1.00 80.69 182 ILE A O 1
ATOM 1383 N N . ALA A 1 183 ? -6.901 -4.283 45.321 1.00 78.19 183 ALA A N 1
ATOM 1384 C CA . ALA A 1 183 ? -7.828 -3.897 44.2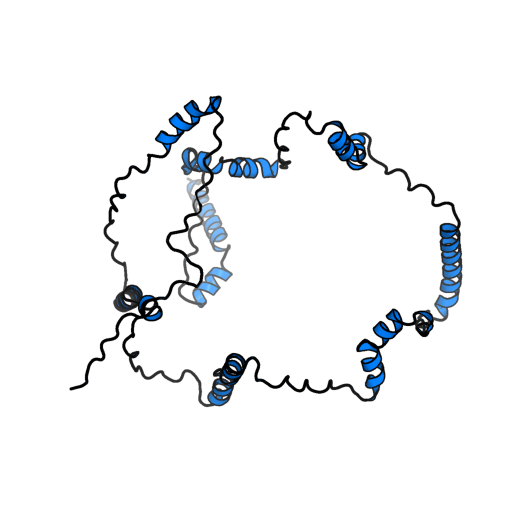59 1.00 78.19 183 ALA A CA 1
ATOM 1385 C C . ALA A 1 183 ? -9.006 -3.053 44.780 1.00 78.19 183 ALA A C 1
ATOM 1387 O O . ALA A 1 183 ? -9.402 -2.079 44.140 1.00 78.19 183 ALA A O 1
ATOM 1388 N N . GLU A 1 184 ? -9.546 -3.369 45.961 1.00 82.69 184 GLU A N 1
ATOM 1389 C CA . GLU A 1 184 ? -10.607 -2.572 46.589 1.00 82.69 184 GLU A CA 1
ATOM 1390 C C . GLU A 1 184 ? -10.108 -1.186 47.031 1.00 82.69 184 GLU A C 1
ATOM 1392 O O . GLU A 1 184 ? -10.815 -0.184 46.862 1.00 82.69 184 GLU A O 1
ATOM 1397 N N . LYS A 1 185 ? -8.880 -1.097 47.556 1.00 78.88 185 LYS A N 1
ATOM 1398 C CA . LYS A 1 185 ? -8.274 0.174 47.979 1.00 78.88 185 LYS A CA 1
ATOM 1399 C C . LYS A 1 185 ? -7.957 1.077 46.783 1.00 78.88 185 LYS A C 1
ATOM 1401 O O . LYS A 1 185 ? -8.266 2.270 46.813 1.00 78.88 185 LYS A O 1
ATOM 1406 N N . GLU A 1 186 ? -7.399 0.510 45.718 1.00 75.31 186 GLU A N 1
ATOM 1407 C CA . GLU A 1 186 ? -7.021 1.237 44.504 1.00 75.31 186 GLU A CA 1
ATOM 1408 C C . GLU A 1 186 ? -8.245 1.604 43.650 1.00 75.31 186 GLU A C 1
ATOM 1410 O O . GLU A 1 186 ? -8.358 2.737 43.179 1.00 75.31 186 GLU A O 1
ATOM 1415 N N . GLY A 1 187 ? -9.243 0.717 43.567 1.00 74.81 187 GLY A N 1
ATOM 1416 C CA . GLY A 1 187 ? -10.514 0.984 42.893 1.00 74.81 187 GLY A CA 1
ATOM 1417 C C . GLY A 1 187 ? -11.279 2.163 43.502 1.00 74.81 187 GLY A C 1
ATOM 1418 O O . GLY A 1 187 ? -11.818 2.995 42.772 1.00 74.81 187 GLY A O 1
ATOM 1419 N N . ARG A 1 188 ? -11.270 2.311 44.837 1.00 75.44 188 ARG A N 1
ATOM 1420 C CA . ARG A 1 188 ? -11.869 3.481 45.512 1.00 75.44 188 ARG A CA 1
ATOM 1421 C C . ARG A 1 188 ? -11.110 4.778 45.228 1.00 75.44 188 ARG A C 1
ATOM 1423 O O . ARG A 1 188 ? -11.747 5.819 45.072 1.00 75.44 188 ARG A O 1
ATOM 1430 N N . SER A 1 189 ? -9.779 4.734 45.160 1.00 72.75 189 SER A N 1
ATOM 1431 C CA . SER A 1 189 ? -8.959 5.904 44.814 1.00 72.75 189 SER A CA 1
ATOM 1432 C C . SER A 1 189 ? -9.206 6.347 43.369 1.00 72.75 189 SER A C 1
ATOM 1434 O O . SER A 1 189 ? -9.452 7.526 43.114 1.00 72.75 189 SER A O 1
ATOM 1436 N N . MET A 1 190 ? -9.265 5.393 42.440 1.00 72.25 190 MET A N 1
ATOM 1437 C CA . MET A 1 190 ? -9.550 5.663 41.033 1.00 72.25 190 MET A CA 1
ATOM 1438 C C . MET A 1 190 ? -10.955 6.233 40.828 1.00 72.25 190 MET A C 1
ATOM 1440 O O . MET A 1 190 ? -11.125 7.183 40.067 1.00 72.25 190 MET A O 1
ATOM 1444 N N . ASN A 1 191 ? -11.954 5.709 41.546 1.00 76.25 191 ASN A N 1
ATOM 1445 C CA . ASN A 1 191 ? -13.324 6.206 41.444 1.00 76.25 191 ASN A CA 1
ATOM 1446 C C . ASN A 1 191 ? -13.445 7.645 41.978 1.00 76.25 191 ASN A C 1
ATOM 1448 O O . ASN A 1 191 ? -14.101 8.472 41.353 1.00 76.25 191 ASN A O 1
ATOM 1452 N N . LYS A 1 192 ? -12.736 7.984 43.068 1.00 77.75 192 LYS A N 1
ATOM 1453 C CA . LYS A 1 192 ? -12.639 9.374 43.551 1.00 77.75 192 LYS A CA 1
ATOM 1454 C C . LYS A 1 192 ? -12.051 10.298 42.485 1.00 77.75 192 LYS A C 1
ATOM 1456 O O . LYS A 1 192 ? -12.664 11.319 42.189 1.00 77.75 192 LYS A O 1
ATOM 1461 N N . ASN A 1 193 ? -10.945 9.905 41.854 1.00 70.88 193 ASN A N 1
ATOM 1462 C CA . ASN A 1 193 ? -10.327 10.692 40.785 1.00 70.88 193 ASN A CA 1
ATOM 1463 C C . ASN A 1 193 ? -11.292 10.878 39.602 1.00 70.88 193 ASN A C 1
ATOM 1465 O O . ASN A 1 193 ? -11.534 12.005 39.185 1.00 70.88 193 ASN A O 1
ATOM 1469 N N . LEU A 1 194 ? -11.926 9.806 39.114 1.00 70.19 194 LEU A N 1
ATOM 1470 C CA . LEU A 1 194 ? -12.887 9.871 38.004 1.00 70.19 194 LEU A CA 1
ATOM 1471 C C . LEU A 1 194 ? -14.080 10.788 38.305 1.00 70.19 194 LEU A C 1
ATOM 1473 O O . LEU A 1 194 ? -14.455 11.601 37.462 1.00 70.19 194 LEU A O 1
ATOM 1477 N N . THR A 1 195 ? -14.650 10.704 39.510 1.00 70.69 195 THR A N 1
ATOM 1478 C CA . THR A 1 195 ? -15.766 11.581 39.904 1.00 70.69 195 THR A CA 1
ATOM 1479 C C . THR A 1 195 ? -15.344 13.039 40.082 1.00 70.69 195 THR A C 1
ATOM 1481 O O . THR A 1 195 ? -16.117 13.934 39.755 1.00 70.69 195 THR A O 1
ATOM 1484 N N . GLN A 1 196 ? -14.112 13.302 40.531 1.00 65.75 196 GLN A N 1
ATOM 1485 C CA . GLN A 1 196 ? -13.593 14.664 40.673 1.00 65.75 196 GLN A CA 1
ATOM 1486 C C . GLN A 1 196 ? -13.310 15.325 39.316 1.00 65.75 196 GLN A C 1
ATOM 1488 O O . GLN A 1 196 ? -13.552 16.521 39.166 1.00 65.75 196 GLN A O 1
ATOM 1493 N N . PHE A 1 197 ? -12.886 14.563 38.302 1.00 58.47 197 PHE A N 1
ATOM 1494 C CA . PHE A 1 197 ? -12.688 15.092 36.945 1.00 58.47 197 PHE A CA 1
ATOM 1495 C C . PHE A 1 197 ? -13.992 15.333 36.169 1.00 58.47 197 PHE A C 1
ATOM 1497 O O . PHE A 1 197 ? -13.983 16.100 35.211 1.00 58.47 197 PHE A O 1
ATOM 1504 N N . ALA A 1 198 ? -15.106 14.711 36.565 1.00 57.31 198 ALA A N 1
ATOM 1505 C CA . ALA A 1 198 ? -16.388 14.853 35.870 1.00 57.31 198 ALA A CA 1
ATOM 1506 C C . ALA A 1 198 ? -17.242 16.047 36.346 1.00 57.31 198 ALA A C 1
ATOM 1508 O O . ALA A 1 198 ? -18.172 16.432 35.642 1.00 57.31 198 ALA A O 1
ATOM 1509 N N . VAL A 1 199 ? -16.951 16.623 37.521 1.00 59.09 199 VAL A N 1
ATOM 1510 C CA . VAL A 1 199 ? -17.790 17.671 38.152 1.00 59.09 199 VAL A CA 1
ATOM 1511 C C . VAL A 1 199 ? -17.100 19.045 38.209 1.00 59.09 199 VAL A C 1
ATOM 1513 O O . VAL A 1 199 ? -17.748 20.053 38.482 1.00 59.09 199 VAL A O 1
ATOM 1516 N N . GLY A 1 200 ? -15.803 19.135 37.904 1.00 58.28 200 GLY A N 1
ATOM 1517 C CA . GLY A 1 200 ? -15.143 20.434 37.744 1.00 58.28 200 GLY A CA 1
ATOM 1518 C C . GLY A 1 200 ? -15.622 21.161 36.476 1.00 58.28 200 GLY A C 1
ATOM 1519 O O . GLY A 1 200 ? -15.884 20.493 35.471 1.00 58.28 200 GLY A O 1
ATOM 1520 N N . PRO A 1 201 ? -15.708 22.510 36.462 1.00 59.47 201 PRO A N 1
ATOM 1521 C CA . PRO A 1 201 ? -15.817 23.240 35.201 1.00 59.47 201 PRO A CA 1
ATOM 1522 C C . PRO A 1 201 ? -14.668 22.768 34.316 1.00 59.47 201 PRO A C 1
ATOM 1524 O O . PRO A 1 201 ? -13.546 22.672 34.815 1.00 59.47 201 PRO A O 1
ATOM 1527 N N . ILE A 1 202 ? -14.955 22.415 33.057 1.00 59.12 202 ILE A N 1
ATOM 1528 C CA . ILE A 1 202 ? -13.960 21.979 32.067 1.00 59.12 202 ILE A CA 1
ATOM 1529 C C . ILE A 1 202 ? -12.822 22.991 32.133 1.00 59.12 202 ILE A C 1
ATOM 1531 O O . ILE A 1 202 ? -12.967 24.105 31.626 1.00 59.12 202 ILE A O 1
ATOM 1535 N N . SER A 1 203 ? -11.745 22.656 32.849 1.00 54.72 203 SER A N 1
ATOM 1536 C CA . SER A 1 203 ? -10.687 23.624 33.072 1.00 54.72 203 SER A CA 1
ATOM 1537 C C . SER A 1 203 ? -10.157 23.947 31.688 1.00 54.72 203 SER A C 1
ATOM 1539 O O . SER A 1 203 ? -9.924 23.041 30.877 1.00 54.72 203 SER A O 1
ATOM 1541 N N . GLY A 1 204 ? -10.124 25.245 31.368 1.00 60.12 204 GLY A N 1
ATOM 1542 C CA . GLY A 1 204 ? -9.665 25.717 30.071 1.00 60.12 204 GLY A CA 1
ATOM 1543 C C . GLY A 1 204 ? -8.382 24.972 29.750 1.00 60.12 204 GLY A C 1
ATOM 1544 O O . GLY A 1 204 ? -7.482 24.919 30.592 1.00 60.12 204 GLY A O 1
ATOM 1545 N N . ARG A 1 205 ? -8.363 24.286 28.599 1.00 59.06 205 ARG A N 1
ATOM 1546 C CA . ARG A 1 205 ? -7.222 23.463 28.188 1.00 59.06 205 ARG A CA 1
ATOM 1547 C C . ARG A 1 205 ? -5.953 24.265 28.479 1.00 59.06 205 ARG A C 1
ATOM 1549 O O . ARG A 1 205 ? -5.921 25.429 28.077 1.00 59.06 205 ARG A O 1
ATOM 1556 N N . PRO A 1 206 ? -4.963 23.691 29.185 1.00 62.19 206 PRO A N 1
ATOM 1557 C CA . PRO A 1 206 ? -3.761 24.427 29.542 1.00 62.19 206 PRO A CA 1
ATOM 1558 C C . PRO A 1 206 ? -3.214 25.073 28.276 1.00 62.19 206 PRO A C 1
ATOM 1560 O O . PRO A 1 206 ? -3.092 24.389 27.252 1.00 62.19 206 PRO A O 1
ATOM 1563 N N . GLU A 1 207 ? -2.977 26.387 28.328 1.00 67.50 207 GLU A N 1
ATOM 1564 C CA . GLU A 1 207 ? -2.517 27.123 27.158 1.00 67.50 207 GLU A CA 1
ATOM 1565 C C . GLU A 1 207 ? -1.310 26.387 26.567 1.00 67.50 207 GLU A C 1
ATOM 1567 O O . GLU A 1 207 ? -0.390 26.012 27.310 1.00 67.50 207 GLU A O 1
ATOM 1572 N N . PRO A 1 208 ? -1.334 26.083 25.256 1.00 68.19 208 PRO A N 1
ATOM 1573 C CA . PRO A 1 208 ? -0.271 25.317 24.639 1.00 68.19 208 PRO A CA 1
ATOM 1574 C C . PRO A 1 208 ? 1.043 26.051 24.889 1.00 68.19 208 PRO A C 1
ATOM 1576 O O . PRO A 1 208 ? 1.198 27.210 24.509 1.00 68.19 208 PRO A O 1
ATOM 1579 N N . ARG A 1 209 ? 1.977 25.378 25.567 1.00 75.56 209 ARG A N 1
ATOM 1580 C CA . ARG A 1 209 ? 3.301 25.917 25.889 1.00 75.56 209 ARG A CA 1
ATOM 1581 C C . ARG A 1 209 ? 4.121 26.005 24.608 1.00 75.56 209 ARG A C 1
ATOM 1583 O O . ARG A 1 209 ? 4.888 25.102 24.281 1.00 75.56 209 ARG A O 1
ATOM 1590 N N . VAL A 1 210 ? 3.905 27.070 23.851 1.00 82.69 210 VAL A N 1
ATOM 1591 C CA . VAL A 1 210 ? 4.677 27.385 22.655 1.00 82.69 210 VAL A CA 1
ATOM 1592 C C . VAL A 1 210 ? 5.916 28.152 23.104 1.00 82.69 210 VAL A C 1
ATOM 1594 O O . VAL A 1 210 ? 5.836 29.076 23.910 1.00 82.69 210 VAL A O 1
ATOM 1597 N N . LYS A 1 211 ? 7.091 27.732 22.633 1.00 87.88 211 LYS A N 1
ATOM 1598 C CA . LYS A 1 211 ? 8.324 28.494 22.857 1.00 87.88 211 LYS A CA 1
ATOM 1599 C C . LYS A 1 211 ? 8.212 29.845 22.153 1.00 87.88 211 LYS A C 1
ATOM 1601 O O . LYS A 1 211 ? 7.635 29.911 21.074 1.00 87.88 211 LYS A O 1
ATOM 1606 N N . ARG A 1 212 ? 8.841 30.891 22.697 1.00 81.88 212 ARG A N 1
ATOM 1607 C CA . ARG A 1 212 ? 8.783 32.254 22.133 1.00 81.88 212 ARG A CA 1
ATOM 1608 C C . ARG A 1 212 ? 9.184 32.316 20.650 1.00 81.88 212 ARG A C 1
ATOM 1610 O O . ARG A 1 212 ? 8.582 33.055 19.889 1.00 81.88 212 ARG A O 1
ATOM 1617 N N . GLU A 1 213 ? 10.138 31.487 20.233 1.00 81.94 213 GLU A N 1
ATOM 1618 C CA . GLU A 1 213 ? 10.589 31.351 18.835 1.00 81.94 213 GLU A CA 1
ATOM 1619 C C . GLU A 1 213 ? 9.566 30.688 17.890 1.00 81.94 213 GLU A C 1
ATOM 1621 O O . GLU A 1 213 ? 9.648 30.836 16.676 1.00 81.94 213 GLU A O 1
ATOM 1626 N N . ALA A 1 214 ? 8.594 29.953 18.433 1.00 82.25 214 ALA A N 1
ATOM 1627 C CA . ALA A 1 214 ? 7.554 29.253 17.682 1.00 82.25 214 ALA A CA 1
ATOM 1628 C C . ALA A 1 214 ? 6.174 29.927 17.800 1.00 82.25 214 ALA A C 1
ATOM 1630 O O . ALA A 1 214 ? 5.204 29.414 17.230 1.00 82.25 214 ALA A O 1
ATOM 1631 N N . GLN A 1 215 ? 6.084 31.055 18.518 1.00 85.00 215 GLN A N 1
ATOM 1632 C CA . GLN A 1 215 ? 4.842 31.793 18.769 1.00 85.00 215 GLN A CA 1
ATOM 1633 C C . GLN A 1 215 ? 4.153 32.166 17.447 1.00 85.00 215 GLN A C 1
ATOM 1635 O O . GLN A 1 215 ? 3.007 31.781 17.225 1.00 85.00 215 GLN A O 1
ATOM 1640 N N . ASP A 1 216 ? 4.907 32.738 16.505 1.00 80.94 216 ASP A N 1
ATOM 1641 C CA . ASP A 1 216 ? 4.405 33.155 15.188 1.00 80.94 216 ASP A CA 1
ATOM 1642 C C . ASP A 1 216 ? 3.816 31.990 14.381 1.00 80.94 216 ASP A C 1
ATOM 1644 O O . ASP A 1 216 ? 2.828 32.128 13.658 1.00 80.94 216 ASP A O 1
ATOM 1648 N N . THR A 1 217 ? 4.400 30.795 14.516 1.00 81.38 217 THR A N 1
ATOM 1649 C CA . THR A 1 217 ? 3.899 29.601 13.821 1.00 81.38 217 THR A CA 1
ATOM 1650 C C . THR A 1 217 ? 2.610 29.092 14.456 1.00 81.38 217 THR A C 1
ATOM 1652 O O . THR A 1 217 ? 1.706 28.652 13.741 1.00 81.38 217 THR A O 1
ATOM 1655 N N . ALA A 1 218 ? 2.505 29.157 15.783 1.00 83.75 218 ALA A N 1
ATOM 1656 C CA . ALA A 1 218 ? 1.293 28.777 16.494 1.00 83.75 218 ALA A CA 1
ATOM 1657 C C . ALA A 1 218 ? 0.143 29.750 16.213 1.00 83.75 218 ALA A C 1
ATOM 1659 O O . ALA A 1 218 ? -0.981 29.303 15.995 1.00 83.75 218 ALA A O 1
ATOM 1660 N N . ASP A 1 219 ? 0.420 31.049 16.138 1.00 83.94 219 ASP A N 1
ATOM 1661 C CA . ASP A 1 219 ? -0.589 32.065 15.835 1.00 83.94 219 ASP A CA 1
ATOM 1662 C C . ASP A 1 219 ? -1.056 31.968 14.373 1.00 83.94 219 ASP A C 1
ATOM 1664 O O . ASP A 1 219 ? -2.260 31.989 14.096 1.00 83.94 219 ASP A O 1
ATOM 1668 N N . MET A 1 220 ? -0.140 31.674 13.441 1.00 81.69 220 MET A N 1
ATOM 1669 C CA . MET A 1 220 ? -0.509 31.287 12.075 1.00 81.69 220 MET A CA 1
ATOM 1670 C C . MET A 1 220 ? -1.399 30.032 12.029 1.00 81.69 220 MET A C 1
ATOM 1672 O O . MET A 1 220 ? -2.316 29.966 11.206 1.00 81.69 220 MET A O 1
ATOM 1676 N N . ALA A 1 221 ? -1.140 29.036 12.884 1.00 78.88 221 ALA A N 1
ATOM 1677 C CA . ALA A 1 221 ? -1.884 27.775 12.928 1.00 78.88 221 ALA A CA 1
ATOM 1678 C C . ALA A 1 221 ? -3.261 27.895 13.605 1.00 78.88 221 ALA A C 1
ATOM 1680 O O . ALA A 1 221 ? -4.181 27.172 13.231 1.00 78.88 221 ALA A O 1
ATOM 1681 N N . LYS A 1 222 ? -3.434 28.831 14.547 1.00 81.75 222 LYS A N 1
ATOM 1682 C CA . LYS A 1 222 ? -4.715 29.129 15.222 1.00 81.75 222 LYS A CA 1
ATOM 1683 C C . LYS A 1 222 ? -5.748 29.824 14.328 1.00 81.75 222 LYS A C 1
ATOM 1685 O O . LYS A 1 222 ? -6.838 30.139 14.792 1.00 81.75 222 LYS A O 1
ATOM 1690 N N . GLY A 1 223 ? -5.424 30.051 13.057 1.00 81.62 223 GLY A N 1
ATOM 1691 C CA . GLY A 1 223 ? -6.325 30.670 12.088 1.00 81.62 223 GLY A CA 1
ATOM 1692 C C . GLY A 1 223 ? -5.802 31.971 11.494 1.00 81.62 223 GLY A C 1
ATOM 1693 O O . GLY A 1 223 ? -6.459 32.493 10.598 1.00 81.62 223 GLY A O 1
ATOM 1694 N N . GLY A 1 224 ? -4.617 32.455 11.897 1.00 84.06 224 GLY A N 1
ATOM 1695 C CA . GLY A 1 224 ? -3.994 33.645 11.304 1.00 84.06 224 GLY A CA 1
ATOM 1696 C C . GLY A 1 224 ? -3.917 33.564 9.778 1.00 84.06 224 GLY A C 1
ATOM 1697 O O . GLY A 1 224 ? -4.380 34.468 9.097 1.00 84.06 224 GLY A O 1
ATOM 1698 N N . ARG A 1 225 ? -3.511 32.412 9.218 1.00 77.06 225 ARG A N 1
ATOM 1699 C CA . ARG A 1 225 ? -3.471 32.223 7.752 1.00 77.06 225 ARG A CA 1
ATOM 1700 C C . ARG A 1 225 ? -4.831 32.315 7.073 1.00 77.06 225 ARG A C 1
ATOM 1702 O O . ARG A 1 225 ? -4.916 32.767 5.938 1.00 77.06 225 ARG A O 1
ATOM 1709 N N . ILE A 1 226 ? -5.877 31.823 7.731 1.00 80.44 226 ILE A N 1
ATOM 1710 C CA . ILE A 1 226 ? -7.232 31.845 7.177 1.00 80.44 226 ILE A CA 1
ATOM 1711 C C . ILE A 1 226 ? -7.762 33.279 7.226 1.00 80.44 226 ILE A C 1
ATOM 1713 O O . ILE A 1 226 ? -8.332 33.748 6.247 1.00 80.44 226 ILE A O 1
ATOM 1717 N N . ASN A 1 227 ? -7.510 33.997 8.321 1.00 82.88 227 ASN A N 1
ATOM 1718 C CA . ASN A 1 227 ? -7.901 35.393 8.470 1.00 82.88 227 ASN A CA 1
ATOM 1719 C C . ASN A 1 227 ? -7.147 36.318 7.497 1.00 82.88 227 ASN A C 1
ATOM 1721 O O . ASN A 1 227 ? -7.761 37.160 6.846 1.00 82.88 227 ASN A O 1
ATOM 1725 N N . ASP A 1 228 ? -5.842 36.104 7.311 1.00 78.19 228 ASP A N 1
ATOM 1726 C CA . ASP A 1 228 ? -5.031 36.815 6.314 1.00 78.19 228 ASP A CA 1
ATOM 1727 C C . ASP A 1 228 ? -5.523 36.526 4.895 1.00 78.19 228 ASP A C 1
ATOM 1729 O O . ASP A 1 228 ? -5.645 37.429 4.073 1.00 78.19 228 ASP A O 1
ATOM 1733 N N . MET A 1 229 ? -5.891 35.274 4.612 1.00 77.31 229 MET A N 1
ATOM 1734 C CA . MET A 1 229 ? -6.494 34.907 3.336 1.00 77.31 229 MET A CA 1
ATOM 1735 C C . MET A 1 229 ? -7.818 35.654 3.120 1.00 77.31 229 MET A C 1
ATOM 1737 O O . MET A 1 229 ? -7.993 36.265 2.073 1.00 77.31 229 MET A O 1
ATOM 1741 N N . PHE A 1 230 ? -8.727 35.681 4.096 1.00 81.75 230 PHE A N 1
ATOM 1742 C CA . PHE A 1 230 ? -10.006 36.387 3.948 1.00 81.75 230 PHE A CA 1
ATOM 1743 C C . PHE A 1 230 ? -9.854 37.908 3.825 1.00 81.75 230 PHE A C 1
ATOM 1745 O O . PHE A 1 230 ? -10.604 38.533 3.080 1.00 81.75 230 PHE A O 1
ATOM 1752 N N . THR A 1 231 ? -8.887 38.504 4.520 1.00 82.00 231 THR A N 1
ATOM 1753 C CA . THR A 1 231 ? -8.685 39.962 4.526 1.00 82.00 231 THR A CA 1
ATOM 1754 C C . THR A 1 231 ? -7.845 40.466 3.352 1.00 82.00 231 THR A C 1
ATOM 1756 O O . THR A 1 231 ? -8.014 41.610 2.930 1.00 82.00 231 THR A O 1
ATOM 1759 N N . GLN A 1 232 ? -6.965 39.632 2.790 1.00 74.44 232 GLN A N 1
ATOM 1760 C CA . GLN A 1 232 ? -6.010 40.027 1.745 1.00 74.44 232 GLN A CA 1
ATOM 1761 C C . GLN A 1 232 ? -6.248 39.335 0.394 1.00 74.44 232 GLN A C 1
ATOM 1763 O O . GLN A 1 232 ? -5.433 39.480 -0.527 1.00 74.44 232 GLN A O 1
ATOM 1768 N N . TYR A 1 233 ? -7.360 38.608 0.229 1.00 59.72 233 TYR A N 1
ATOM 1769 C CA . TYR A 1 233 ? -7.714 37.980 -1.047 1.00 59.72 233 TYR A CA 1
ATOM 1770 C C . TYR A 1 233 ? -7.787 39.042 -2.160 1.00 59.72 233 TYR A C 1
ATOM 1772 O O . TYR A 1 233 ? -8.579 39.978 -2.103 1.00 59.72 233 TYR A O 1
ATOM 1780 N N . GLY A 1 234 ? -6.917 38.920 -3.168 1.00 65.00 234 GLY A N 1
ATOM 1781 C CA . GLY A 1 234 ? -6.830 39.848 -4.305 1.00 65.00 234 GLY A CA 1
ATOM 1782 C C . GLY A 1 234 ? -5.848 41.020 -4.156 1.00 65.00 234 GLY A C 1
ATOM 1783 O O . GLY A 1 234 ? -5.574 41.683 -5.152 1.00 65.00 234 GLY A O 1
ATOM 1784 N N . ARG A 1 235 ? -5.277 41.261 -2.964 1.00 69.31 235 ARG A N 1
ATOM 1785 C CA . ARG A 1 235 ? -4.192 42.248 -2.749 1.00 69.31 235 ARG A CA 1
ATOM 1786 C C . ARG A 1 235 ? -2.841 41.624 -2.419 1.00 69.31 235 ARG A C 1
ATOM 1788 O O . ARG A 1 235 ? -1.847 42.342 -2.352 1.00 69.31 235 ARG A O 1
ATOM 1795 N N . MET A 1 236 ? -2.784 40.306 -2.228 1.00 59.72 236 MET A N 1
ATOM 1796 C CA . MET A 1 236 ? -1.497 39.637 -2.097 1.00 59.72 236 MET A CA 1
ATOM 1797 C C . MET A 1 236 ? -0.707 39.804 -3.403 1.00 59.72 236 MET A C 1
ATOM 1799 O O . MET A 1 236 ? -1.268 39.548 -4.476 1.00 59.72 236 MET A O 1
ATOM 1803 N N . PRO A 1 237 ? 0.584 40.191 -3.352 1.00 65.44 237 PRO A N 1
ATOM 1804 C CA . PRO A 1 237 ? 1.448 40.004 -4.510 1.00 65.44 237 PRO A CA 1
ATOM 1805 C C . PRO A 1 237 ? 1.325 38.537 -4.923 1.00 65.44 237 PRO A C 1
ATOM 1807 O O . PRO A 1 237 ? 1.174 37.685 -4.045 1.00 65.44 237 PRO A O 1
ATOM 1810 N N . LEU A 1 238 ? 1.338 38.243 -6.229 1.00 62.03 238 LEU A N 1
ATOM 1811 C CA . LEU A 1 238 ? 1.426 36.877 -6.763 1.00 62.03 238 LEU A CA 1
ATOM 1812 C C . LEU A 1 238 ? 2.653 36.221 -6.130 1.00 62.03 238 LEU A C 1
ATOM 1814 O O . LEU A 1 238 ? 3.772 36.370 -6.619 1.00 62.03 238 LEU A O 1
ATOM 1818 N N . SER A 1 239 ? 2.459 35.625 -4.957 1.00 54.44 239 SER A N 1
ATOM 1819 C CA . SER A 1 239 ? 3.561 35.349 -4.062 1.00 54.44 239 SER A CA 1
ATOM 1820 C C . SER A 1 239 ? 4.394 34.276 -4.727 1.00 54.44 239 SER A C 1
ATOM 1822 O O . SER A 1 239 ? 3.872 33.300 -5.280 1.00 54.44 239 SER A O 1
ATOM 1824 N N . ALA A 1 240 ? 5.703 34.522 -4.758 1.00 58.06 240 ALA A N 1
ATOM 1825 C CA . ALA A 1 240 ? 6.674 33.569 -5.245 1.00 58.06 240 ALA A CA 1
ATOM 1826 C C . ALA A 1 240 ? 6.320 32.206 -4.649 1.00 58.06 240 ALA A C 1
ATOM 1828 O O . ALA A 1 240 ? 6.191 32.074 -3.429 1.00 58.06 240 ALA A O 1
ATOM 1829 N N . LYS A 1 241 ? 6.080 31.231 -5.536 1.00 57.47 241 LYS A N 1
ATOM 1830 C CA . LYS A 1 241 ? 5.739 29.849 -5.186 1.00 57.47 241 LYS A CA 1
ATOM 1831 C C . LYS A 1 241 ? 6.536 29.444 -3.944 1.00 57.47 241 LYS A C 1
ATOM 1833 O O . LYS A 1 241 ? 7.745 29.693 -3.938 1.00 57.47 241 LYS A O 1
ATOM 1838 N N . PRO A 1 242 ? 5.893 28.854 -2.919 1.00 57.09 242 PRO A N 1
ATOM 1839 C CA . PRO A 1 242 ? 6.552 28.564 -1.654 1.00 57.09 242 PRO A CA 1
ATOM 1840 C C . PRO A 1 242 ? 7.875 27.858 -1.932 1.00 57.09 242 PRO A C 1
ATOM 1842 O O . PRO A 1 242 ? 7.891 26.809 -2.583 1.00 57.09 242 PRO A O 1
ATOM 1845 N N . VAL A 1 243 ? 8.981 28.474 -1.501 1.00 63.94 243 VAL A N 1
ATOM 1846 C CA . VAL A 1 243 ? 10.314 27.906 -1.699 1.00 63.94 243 VAL A CA 1
ATOM 1847 C C . VAL A 1 243 ? 10.299 26.530 -1.034 1.00 63.94 243 VAL A C 1
ATOM 1849 O O . VAL A 1 243 ? 9.994 26.441 0.161 1.00 63.94 243 VAL A O 1
ATOM 1852 N N . PRO A 1 244 ? 10.531 25.442 -1.790 1.00 62.44 244 PRO A N 1
ATOM 1853 C CA . PRO A 1 244 ? 10.474 24.106 -1.229 1.00 62.44 244 PRO A CA 1
ATOM 1854 C C . PRO A 1 244 ? 11.499 24.021 -0.101 1.00 62.44 244 PRO A C 1
ATOM 1856 O O . PRO A 1 244 ? 12.678 24.308 -0.300 1.00 62.44 244 PRO A O 1
ATOM 1859 N N . LYS A 1 245 ? 11.028 23.669 1.099 1.00 70.69 245 LYS A N 1
ATOM 1860 C CA . LYS A 1 245 ? 11.873 23.491 2.280 1.00 70.69 245 LYS A CA 1
ATOM 1861 C C . LYS A 1 245 ? 12.658 22.199 2.117 1.00 70.69 245 LYS A C 1
ATOM 1863 O O . LYS A 1 245 ? 12.209 21.130 2.527 1.00 70.69 245 LYS A O 1
ATOM 1868 N N . VAL A 1 246 ? 13.801 22.300 1.466 1.00 74.19 246 VAL A N 1
ATOM 1869 C CA . VAL A 1 246 ? 14.731 21.195 1.296 1.00 74.19 246 VAL A CA 1
ATOM 1870 C C . VAL A 1 246 ? 15.756 21.313 2.420 1.00 74.19 246 VAL A C 1
ATOM 1872 O O . VAL A 1 246 ? 16.351 22.367 2.602 1.00 74.19 246 VAL A O 1
ATOM 1875 N N . LYS A 1 247 ? 15.890 20.272 3.249 1.00 73.94 247 LYS A N 1
ATOM 1876 C CA . LYS A 1 247 ? 16.965 20.205 4.255 1.00 73.94 247 LYS A CA 1
ATOM 1877 C C . LYS A 1 247 ? 18.311 20.170 3.522 1.00 73.94 247 LYS A C 1
ATOM 1879 O O . LYS A 1 247 ? 18.334 19.626 2.424 1.00 73.94 247 LYS A O 1
ATOM 1884 N N . GLY A 1 248 ? 19.390 20.688 4.118 1.00 73.81 248 GLY A N 1
ATOM 1885 C CA . GLY A 1 248 ? 20.704 20.840 3.462 1.00 73.81 248 GLY A CA 1
ATOM 1886 C C . GLY A 1 248 ? 21.162 19.619 2.650 1.00 73.81 248 GLY A C 1
ATOM 1887 O O . GLY A 1 248 ? 21.568 19.762 1.505 1.00 73.81 248 GLY A O 1
ATOM 1888 N N . ASP A 1 249 ? 20.943 18.404 3.162 1.00 72.19 249 ASP A N 1
ATOM 1889 C CA . ASP A 1 249 ? 21.311 17.153 2.471 1.00 72.19 249 ASP A CA 1
ATOM 1890 C C . ASP A 1 249 ? 20.537 16.883 1.161 1.00 72.19 249 ASP A C 1
ATOM 1892 O O . ASP A 1 249 ? 20.901 16.017 0.367 1.00 72.19 249 ASP A O 1
ATOM 1896 N N . GLY A 1 250 ? 19.422 17.576 0.933 1.00 72.94 250 GLY A N 1
ATOM 1897 C CA . GLY A 1 250 ? 18.566 17.425 -0.240 1.00 72.94 250 GLY A CA 1
ATOM 1898 C C . GLY A 1 250 ? 18.717 18.532 -1.281 1.00 72.94 250 GLY A C 1
ATOM 1899 O O . GLY A 1 250 ? 18.095 18.420 -2.342 1.00 72.94 250 GLY A O 1
ATOM 1900 N N . GLU A 1 251 ? 19.473 19.601 -1.000 1.00 76.81 251 GLU A N 1
ATOM 1901 C CA . GLU A 1 251 ? 19.566 20.769 -1.892 1.00 76.81 251 GLU A CA 1
ATOM 1902 C C . GLU A 1 251 ? 20.122 20.383 -3.266 1.00 76.81 251 GLU A C 1
ATOM 1904 O O . GLU A 1 251 ? 19.582 20.809 -4.290 1.00 76.81 251 GLU A O 1
ATOM 1909 N N . ASP A 1 252 ? 21.084 19.462 -3.300 1.00 72.56 252 ASP A N 1
ATOM 1910 C CA . ASP A 1 252 ? 21.642 18.896 -4.530 1.00 72.56 252 ASP A CA 1
ATOM 1911 C C . ASP A 1 252 ? 20.613 18.109 -5.348 1.00 72.56 252 ASP A C 1
ATOM 1913 O O . ASP A 1 252 ? 20.576 18.184 -6.576 1.00 72.56 252 ASP A O 1
ATOM 1917 N N . ASN A 1 253 ? 19.722 17.369 -4.689 1.00 76.62 253 ASN A N 1
ATOM 1918 C CA . ASN A 1 253 ? 18.653 16.649 -5.381 1.00 76.62 253 ASN A CA 1
ATOM 1919 C C . ASN A 1 253 ? 17.585 17.606 -5.921 1.00 76.62 253 ASN A C 1
ATOM 1921 O O . ASN A 1 253 ? 17.053 17.394 -7.014 1.00 76.62 253 ASN A O 1
ATOM 1925 N N . ALA A 1 254 ? 17.295 18.682 -5.191 1.00 74.25 254 ALA A N 1
ATOM 1926 C CA . ALA A 1 254 ? 16.358 19.705 -5.630 1.00 74.25 254 ALA A CA 1
ATOM 1927 C C . ALA A 1 254 ? 16.915 20.550 -6.788 1.00 74.25 254 ALA A C 1
ATOM 1929 O O . ALA A 1 254 ? 16.167 20.879 -7.711 1.00 74.25 254 ALA A O 1
ATOM 1930 N N . SER A 1 255 ? 18.213 20.865 -6.784 1.00 75.88 255 SER A N 1
ATOM 193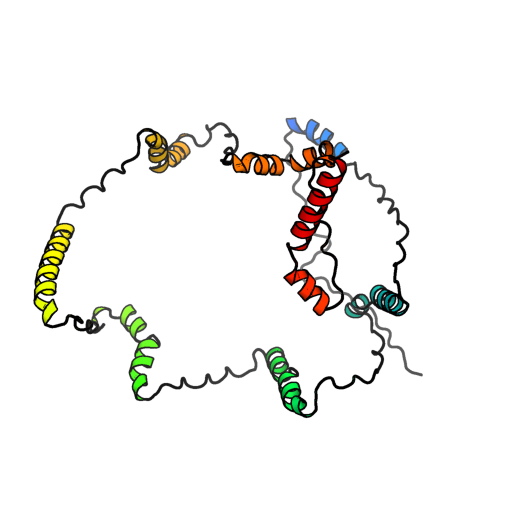1 C CA . SER A 1 255 ? 18.885 21.558 -7.890 1.00 75.88 255 SER A CA 1
ATOM 1932 C C . SER A 1 255 ? 18.973 20.666 -9.134 1.00 75.88 255 SER A C 1
ATOM 1934 O O . SER A 1 255 ? 18.660 21.107 -10.243 1.00 75.88 255 SER A O 1
ATOM 1936 N N . MET A 1 256 ? 19.255 19.371 -8.952 1.00 75.62 256 MET A N 1
ATOM 1937 C CA . MET A 1 256 ? 19.209 18.368 -10.018 1.00 75.62 256 MET A CA 1
ATOM 1938 C C . MET A 1 256 ? 17.818 18.253 -10.661 1.00 75.62 256 MET A C 1
ATOM 1940 O O . MET A 1 256 ? 17.725 18.159 -11.887 1.00 75.62 256 MET A O 1
ATOM 1944 N N . ALA A 1 257 ? 16.745 18.302 -9.864 1.00 72.88 257 ALA A N 1
ATOM 1945 C CA . ALA A 1 257 ? 15.365 18.244 -10.352 1.00 72.88 257 ALA A CA 1
ATOM 1946 C C . ALA A 1 257 ? 14.924 19.513 -11.108 1.00 72.88 257 ALA A C 1
ATOM 1948 O O . ALA A 1 257 ? 14.086 19.430 -12.001 1.00 72.88 257 ALA A O 1
ATOM 1949 N N . LYS A 1 258 ? 15.516 20.678 -10.809 1.00 74.69 258 LYS A N 1
ATOM 1950 C CA . LYS A 1 258 ? 15.240 21.962 -11.487 1.00 74.69 258 LYS A CA 1
ATOM 1951 C C . LYS A 1 258 ? 15.982 22.141 -12.822 1.00 74.69 258 LYS A C 1
ATOM 1953 O O . LYS A 1 258 ? 16.087 23.256 -13.317 1.00 74.69 258 LYS A O 1
ATOM 1958 N N . GLY A 1 259 ? 16.499 21.060 -13.405 1.00 72.88 259 GLY A N 1
ATOM 1959 C CA . GLY A 1 259 ? 17.239 21.093 -14.671 1.00 72.88 259 GLY A CA 1
ATOM 1960 C C . GLY A 1 259 ? 18.760 21.019 -14.519 1.00 72.88 259 GLY A C 1
ATOM 1961 O O . GLY A 1 259 ? 19.456 20.878 -15.524 1.00 72.88 259 GLY A O 1
ATOM 1962 N N . GLY A 1 260 ? 19.288 20.993 -13.287 1.00 72.19 260 GLY A N 1
ATOM 1963 C CA . GLY A 1 260 ? 20.719 20.802 -13.033 1.00 72.19 260 GLY A CA 1
ATOM 1964 C C . GLY A 1 260 ? 21.269 19.489 -13.602 1.00 72.19 260 GLY A C 1
ATOM 1965 O O . GLY A 1 260 ? 22.438 19.429 -13.970 1.00 72.19 260 GLY A O 1
ATOM 1966 N N . ARG A 1 261 ? 20.428 18.453 -13.772 1.00 71.12 261 ARG A N 1
ATOM 1967 C CA . ARG A 1 261 ? 20.831 17.189 -14.417 1.00 71.12 261 ARG A CA 1
ATOM 1968 C C . ARG A 1 261 ? 21.337 17.365 -15.845 1.00 71.12 261 ARG A C 1
ATOM 1970 O O . ARG A 1 261 ? 22.330 16.738 -16.189 1.00 71.12 261 ARG A O 1
ATOM 1977 N N . MET A 1 262 ? 20.689 18.198 -16.664 1.00 66.31 262 MET A N 1
ATOM 1978 C CA . MET A 1 262 ? 21.149 18.412 -18.042 1.00 66.31 262 MET A CA 1
ATOM 1979 C C . MET A 1 262 ? 22.454 19.203 -18.063 1.00 66.31 262 MET A C 1
ATOM 1981 O O . MET A 1 262 ? 23.362 18.845 -18.799 1.00 66.31 262 MET A O 1
ATOM 1985 N N . SER A 1 263 ? 22.581 20.216 -17.202 1.00 73.38 263 SER A N 1
ATOM 1986 C CA . SER A 1 263 ? 23.819 20.994 -17.077 1.00 73.38 263 SER A CA 1
ATOM 1987 C C . SER A 1 263 ? 25.002 20.113 -16.660 1.00 73.38 263 SER A C 1
ATOM 1989 O O . SER A 1 263 ? 26.065 20.187 -17.265 1.00 73.38 263 SER A O 1
ATOM 1991 N N . ARG A 1 264 ? 24.812 19.224 -15.675 1.00 72.50 264 ARG A N 1
ATOM 1992 C CA . ARG A 1 264 ? 25.855 18.288 -15.217 1.00 72.50 264 ARG A CA 1
ATOM 1993 C C . ARG A 1 264 ? 26.196 17.240 -16.278 1.00 72.50 264 ARG A C 1
ATOM 1995 O O . ARG A 1 264 ? 27.361 16.924 -16.468 1.00 72.50 264 ARG A O 1
ATOM 2002 N N . LEU A 1 265 ? 25.194 16.737 -16.999 1.00 70.25 265 LEU A N 1
ATOM 2003 C CA . LEU A 1 265 ? 25.399 15.784 -18.092 1.00 70.25 265 LEU A CA 1
ATOM 2004 C C . LEU A 1 265 ? 26.195 16.400 -19.255 1.00 70.25 265 LEU A C 1
ATOM 2006 O O . LEU A 1 265 ? 27.029 15.719 -19.842 1.00 70.25 265 LEU A O 1
ATOM 2010 N N . MET A 1 266 ? 25.943 17.672 -19.577 1.00 76.88 266 MET A N 1
ATOM 2011 C CA . MET A 1 266 ? 26.594 18.365 -20.693 1.00 76.88 266 MET A CA 1
ATOM 2012 C C . MET A 1 266 ? 28.004 18.866 -20.356 1.00 76.88 266 MET A C 1
ATOM 2014 O O . MET A 1 266 ? 28.860 18.874 -21.237 1.00 76.88 266 MET A O 1
ATOM 2018 N N . HIS A 1 267 ? 28.256 19.283 -19.111 1.00 79.31 267 HIS A N 1
ATOM 2019 C CA . HIS A 1 267 ? 29.517 19.934 -18.732 1.00 79.31 267 HIS A CA 1
ATOM 2020 C C . HIS A 1 267 ? 30.455 19.058 -17.886 1.00 79.31 267 HIS A C 1
ATOM 2022 O O . HIS A 1 267 ? 31.667 19.210 -17.995 1.00 79.31 267 HIS A O 1
ATOM 2028 N N . ASP A 1 268 ? 29.927 18.092 -17.127 1.00 73.75 268 ASP A N 1
ATOM 2029 C CA . ASP A 1 268 ? 30.690 17.275 -16.170 1.00 73.75 268 ASP A CA 1
ATOM 2030 C C . ASP A 1 268 ? 30.634 15.770 -16.497 1.00 73.75 268 ASP A C 1
ATOM 2032 O O . ASP A 1 268 ? 30.606 14.919 -15.599 1.00 73.75 268 ASP A O 1
ATOM 2036 N N . ALA A 1 269 ? 30.631 15.408 -17.784 1.00 63.19 269 ALA A N 1
ATOM 2037 C CA . ALA A 1 269 ? 30.567 14.011 -18.228 1.00 63.19 269 ALA A CA 1
ATOM 2038 C C . ALA A 1 269 ? 31.705 13.130 -17.661 1.00 63.19 269 ALA A C 1
ATOM 2040 O O . ALA A 1 269 ? 31.529 11.924 -17.505 1.00 63.19 269 ALA A O 1
ATOM 2041 N N . SER A 1 270 ? 32.851 13.725 -17.307 1.00 70.25 270 SER A N 1
ATOM 2042 C CA . SER A 1 270 ? 34.003 13.037 -16.705 1.00 70.25 270 SER A CA 1
ATOM 2043 C C . SER A 1 270 ? 33.877 12.790 -15.197 1.00 70.25 270 SER A C 1
ATOM 2045 O O . SER A 1 270 ? 34.578 11.925 -14.675 1.00 70.25 270 SER A O 1
ATOM 2047 N N . SER A 1 271 ? 32.996 13.513 -14.492 1.00 68.69 271 SER A N 1
ATOM 2048 C CA . SER A 1 271 ? 32.766 13.333 -13.047 1.00 68.69 271 SER A CA 1
ATOM 2049 C C . SER A 1 271 ? 31.614 12.375 -12.737 1.00 68.69 271 SER A C 1
ATOM 2051 O O . SER A 1 271 ? 31.399 12.011 -11.578 1.00 68.69 271 SER A O 1
ATOM 2053 N N . MET A 1 272 ? 30.853 11.966 -13.760 1.00 67.25 272 MET A N 1
ATOM 2054 C CA . MET A 1 272 ? 29.754 11.037 -13.553 1.00 67.25 272 MET A CA 1
ATOM 2055 C C . MET A 1 272 ? 30.300 9.670 -13.122 1.00 67.25 272 MET A C 1
ATOM 2057 O O . MET A 1 272 ? 31.230 9.153 -13.749 1.00 67.25 272 MET A O 1
ATOM 2061 N N . PRO A 1 273 ? 29.734 9.053 -12.069 1.00 68.69 273 PRO A N 1
ATOM 2062 C CA . PRO A 1 273 ? 30.102 7.699 -11.691 1.00 68.69 273 PRO A CA 1
ATOM 2063 C C . PRO A 1 273 ? 29.880 6.783 -12.894 1.00 68.69 273 PRO A C 1
ATOM 2065 O O . PRO A 1 273 ? 28.787 6.744 -13.458 1.00 68.69 273 PRO A O 1
ATOM 2068 N N . SER A 1 274 ? 30.932 6.073 -13.306 1.00 71.69 274 SER A N 1
ATOM 2069 C CA . SER A 1 274 ? 30.859 5.133 -14.422 1.00 71.69 274 SER A CA 1
ATOM 2070 C C . SER A 1 274 ? 29.728 4.142 -14.172 1.00 71.69 274 SER A C 1
ATOM 2072 O O . SER A 1 274 ? 29.673 3.573 -13.075 1.00 71.69 274 SER A O 1
ATOM 2074 N N . ASP A 1 275 ? 28.867 3.925 -15.171 1.00 67.81 275 ASP A N 1
ATOM 2075 C CA . ASP A 1 275 ? 27.745 2.995 -15.059 1.00 67.81 275 ASP A CA 1
ATOM 2076 C C . ASP A 1 275 ? 28.213 1.676 -14.426 1.00 67.81 275 ASP A C 1
ATOM 2078 O O . ASP A 1 275 ? 29.239 1.117 -14.847 1.00 67.81 275 ASP A O 1
ATOM 2082 N N . PRO A 1 276 ? 27.509 1.172 -13.395 1.00 68.12 276 PRO A N 1
ATOM 2083 C CA . PRO A 1 276 ? 27.903 -0.057 -12.736 1.00 68.12 276 PRO A CA 1
ATOM 2084 C C . PRO A 1 276 ? 27.944 -1.165 -13.785 1.00 68.12 276 PRO A C 1
ATOM 2086 O O . PRO A 1 276 ? 26.922 -1.520 -14.376 1.00 68.12 276 PRO A O 1
ATOM 2089 N N . ARG A 1 277 ? 29.146 -1.701 -14.040 1.00 68.56 277 ARG A N 1
ATOM 2090 C CA . ARG A 1 277 ? 29.335 -2.752 -15.043 1.00 68.56 277 ARG A CA 1
ATOM 2091 C C . ARG A 1 277 ? 28.354 -3.891 -14.748 1.00 68.56 277 ARG A C 1
ATOM 2093 O O . ARG A 1 277 ? 28.259 -4.314 -13.589 1.00 68.56 277 ARG A O 1
ATOM 2100 N N . PRO A 1 278 ? 27.624 -4.394 -15.759 1.00 68.31 278 PRO A N 1
ATOM 2101 C CA . PRO A 1 278 ? 26.666 -5.463 -15.550 1.00 68.31 278 PRO A CA 1
ATOM 2102 C C . PRO A 1 278 ? 27.373 -6.649 -14.899 1.00 68.31 278 PRO A C 1
ATOM 2104 O O . PRO A 1 278 ? 28.448 -7.064 -15.334 1.00 68.31 278 PRO A O 1
ATOM 2107 N N . ILE A 1 279 ? 26.767 -7.177 -13.834 1.00 66.62 279 ILE A N 1
ATOM 2108 C CA . ILE A 1 279 ? 27.310 -8.321 -13.101 1.00 66.62 279 ILE A CA 1
ATOM 2109 C C . ILE A 1 279 ? 27.522 -9.460 -14.114 1.00 66.62 279 ILE A C 1
ATOM 2111 O O . ILE A 1 279 ? 26.574 -9.793 -14.838 1.00 66.62 279 ILE A O 1
ATOM 2115 N N . PRO A 1 280 ? 28.727 -10.055 -14.195 1.00 66.88 280 PRO A N 1
ATOM 2116 C CA . PRO A 1 280 ? 29.003 -11.106 -15.162 1.00 66.88 280 PRO A CA 1
ATOM 2117 C C . PRO A 1 280 ? 28.007 -12.252 -14.975 1.00 66.88 280 PRO A C 1
ATOM 2119 O O . PRO A 1 280 ? 27.766 -12.731 -13.864 1.00 66.88 280 PRO A O 1
ATOM 2122 N N . ARG A 1 281 ? 27.366 -12.659 -16.074 1.00 66.69 281 ARG A N 1
ATOM 2123 C CA . ARG A 1 281 ? 26.338 -13.700 -16.051 1.00 66.69 281 ARG A CA 1
ATOM 2124 C C . ARG A 1 281 ? 27.011 -15.065 -15.929 1.00 66.69 281 ARG A C 1
ATOM 2126 O O . ARG A 1 281 ? 27.609 -15.555 -16.878 1.00 66.69 281 ARG A O 1
ATOM 2133 N N . ALA A 1 282 ? 26.871 -15.698 -14.771 1.00 75.50 282 ALA A N 1
ATOM 2134 C CA . ALA A 1 282 ? 27.244 -17.095 -14.584 1.00 75.50 282 ALA A CA 1
ATOM 2135 C C . ALA A 1 282 ? 26.246 -18.024 -15.308 1.00 75.50 282 ALA A C 1
ATOM 2137 O O . ALA A 1 282 ? 25.052 -18.024 -14.992 1.00 75.50 282 ALA A O 1
ATOM 2138 N N . GLY A 1 283 ? 26.740 -18.814 -16.269 1.00 76.75 283 GLY A N 1
ATOM 2139 C CA . GLY A 1 283 ? 25.934 -19.722 -17.099 1.00 76.75 283 GLY A CA 1
ATOM 2140 C C . GLY A 1 283 ? 25.375 -20.948 -16.364 1.00 76.75 283 GLY A C 1
ATOM 2141 O O . GLY A 1 283 ? 24.360 -21.495 -16.782 1.00 76.75 283 GLY A O 1
ATOM 2142 N N . SER A 1 284 ? 25.970 -21.351 -15.236 1.00 82.00 284 SER A N 1
ATOM 2143 C CA . SER A 1 284 ? 25.551 -22.527 -14.461 1.00 82.00 284 SER A CA 1
ATOM 2144 C C . SER A 1 284 ? 25.045 -22.168 -13.057 1.00 82.00 284 SER A C 1
ATOM 2146 O O . SER A 1 284 ? 25.408 -21.145 -12.470 1.00 82.00 284 SER A O 1
ATOM 2148 N N . SER A 1 285 ? 24.183 -23.019 -12.487 1.00 77.19 285 SER A N 1
ATOM 2149 C CA . SER A 1 285 ? 23.630 -22.817 -11.136 1.00 77.19 285 SER A CA 1
ATOM 2150 C C . SER A 1 285 ? 24.687 -22.953 -10.028 1.00 77.19 285 SER A C 1
ATOM 2152 O O . SER A 1 285 ? 24.561 -22.315 -8.981 1.00 77.19 285 SER A O 1
ATOM 2154 N N . SER A 1 286 ? 25.746 -23.735 -10.268 1.00 75.25 286 SER A N 1
ATOM 2155 C CA . SER A 1 286 ? 26.921 -23.843 -9.396 1.00 75.25 286 SER A CA 1
ATOM 2156 C C . SER A 1 286 ? 27.760 -22.564 -9.429 1.00 75.25 286 SER A C 1
ATOM 2158 O O . SER A 1 286 ? 28.077 -22.017 -8.374 1.00 75.25 286 SER A O 1
ATOM 2160 N N . ALA A 1 287 ? 28.013 -22.001 -10.614 1.00 74.00 287 ALA A N 1
ATOM 2161 C CA . ALA A 1 287 ? 28.726 -20.733 -10.751 1.00 74.00 287 ALA A CA 1
ATOM 2162 C C . ALA A 1 287 ? 27.960 -19.564 -10.103 1.00 74.00 287 ALA A C 1
ATOM 2164 O O . ALA A 1 287 ? 28.569 -18.724 -9.444 1.00 74.00 287 ALA A O 1
ATOM 2165 N N . LYS A 1 288 ? 26.620 -19.544 -10.183 1.00 80.44 288 LYS A N 1
ATOM 2166 C CA . LYS A 1 288 ? 25.791 -18.557 -9.462 1.00 80.44 288 LYS A CA 1
ATOM 2167 C C . LYS A 1 288 ? 25.922 -18.672 -7.939 1.00 80.44 288 LYS A C 1
ATOM 2169 O O . LYS A 1 288 ? 25.959 -17.647 -7.260 1.00 80.44 288 LYS A O 1
ATOM 2174 N N . ARG A 1 289 ? 26.002 -19.896 -7.397 1.00 80.00 289 ARG A N 1
ATOM 2175 C CA . ARG A 1 289 ? 26.220 -20.128 -5.957 1.00 80.00 289 ARG A CA 1
ATOM 2176 C C . ARG A 1 289 ? 27.601 -19.656 -5.515 1.00 80.00 289 ARG A C 1
ATOM 2178 O O . ARG A 1 289 ? 27.673 -18.914 -4.543 1.00 80.00 289 ARG A O 1
ATOM 2185 N N . ASN A 1 290 ? 28.649 -19.975 -6.272 1.00 76.00 290 ASN A N 1
ATOM 2186 C CA . ASN A 1 290 ? 30.012 -19.524 -5.974 1.00 76.00 290 ASN A CA 1
ATOM 2187 C C . ASN A 1 290 ? 30.134 -17.994 -6.064 1.00 76.00 290 ASN A C 1
ATOM 2189 O O . ASN A 1 290 ? 30.670 -17.361 -5.160 1.00 76.00 290 ASN A O 1
ATOM 2193 N N . MET A 1 291 ? 29.545 -17.367 -7.088 1.00 75.12 291 MET A N 1
ATOM 2194 C CA . MET A 1 291 ? 29.504 -15.904 -7.195 1.00 75.12 291 MET A CA 1
ATOM 2195 C C . MET A 1 291 ? 28.757 -15.238 -6.036 1.00 75.12 291 MET A C 1
ATOM 2197 O O . MET A 1 291 ? 29.137 -14.149 -5.615 1.00 75.12 291 MET A O 1
ATOM 2201 N N . LYS A 1 292 ? 27.694 -15.868 -5.520 1.00 78.25 292 LYS A N 1
ATOM 2202 C CA . LYS A 1 292 ? 26.943 -15.357 -4.367 1.00 78.25 292 LYS A CA 1
ATOM 2203 C C . LYS A 1 292 ? 27.708 -15.560 -3.056 1.00 78.25 292 LYS A C 1
ATOM 2205 O O . LYS A 1 292 ? 27.719 -14.645 -2.242 1.00 78.25 292 LYS A O 1
ATOM 2210 N N . ALA A 1 293 ? 28.351 -16.713 -2.876 1.00 78.38 293 ALA A N 1
ATOM 2211 C CA . ALA A 1 293 ? 29.140 -17.044 -1.690 1.00 78.38 293 ALA A CA 1
ATOM 2212 C C . ALA A 1 293 ? 30.385 -16.154 -1.544 1.00 78.38 293 ALA A C 1
ATOM 2214 O O . ALA A 1 293 ? 30.731 -15.764 -0.436 1.00 78.38 293 ALA A O 1
ATOM 2215 N N . HIS A 1 294 ? 31.010 -15.770 -2.659 1.00 67.06 294 HIS A N 1
ATOM 2216 C CA . HIS A 1 294 ? 32.231 -14.956 -2.665 1.00 67.06 294 HIS A CA 1
ATOM 2217 C C . HIS A 1 294 ? 31.994 -13.477 -3.007 1.00 67.06 294 HIS A C 1
ATOM 2219 O O . HIS A 1 294 ? 32.944 -12.733 -3.279 1.00 67.06 294 HIS A O 1
ATOM 2225 N N . ARG A 1 295 ? 30.734 -13.014 -2.989 1.00 69.69 295 ARG A N 1
ATOM 2226 C CA . ARG A 1 295 ? 30.386 -11.611 -3.246 1.00 69.69 295 ARG A CA 1
ATOM 2227 C C . ARG A 1 295 ? 30.944 -10.736 -2.117 1.00 69.69 295 ARG A C 1
ATOM 2229 O O . ARG A 1 295 ? 30.400 -10.720 -1.023 1.00 69.69 295 ARG A O 1
ATOM 2236 N N . GLY A 1 296 ? 32.040 -10.030 -2.396 1.00 66.88 296 GLY A N 1
ATOM 2237 C CA . GLY A 1 296 ? 32.749 -9.168 -1.439 1.00 66.88 296 GLY A CA 1
ATOM 2238 C C . GLY A 1 296 ? 34.102 -9.711 -0.956 1.00 66.88 296 GLY A C 1
ATOM 2239 O O . GLY A 1 296 ? 34.948 -8.918 -0.564 1.00 66.88 296 GLY A O 1
ATOM 2240 N N . GLN A 1 297 ? 34.366 -11.019 -1.070 1.00 70.56 297 GLN A N 1
ATOM 2241 C CA . GLN A 1 297 ? 35.651 -11.616 -0.660 1.00 70.56 297 GLN A CA 1
ATOM 2242 C C . GLN A 1 297 ? 36.761 -11.444 -1.708 1.00 70.56 297 GLN A C 1
ATOM 2244 O O . GLN A 1 297 ? 37.923 -11.262 -1.367 1.00 70.56 297 GLN A O 1
ATOM 2249 N N . MET A 1 298 ? 36.427 -11.446 -3.002 1.00 61.31 298 MET A N 1
ATOM 2250 C CA . MET A 1 298 ? 37.437 -11.232 -4.052 1.00 61.31 298 MET A CA 1
ATOM 2251 C C . MET A 1 298 ? 38.034 -9.817 -3.994 1.00 61.31 298 MET A C 1
ATOM 2253 O O . MET A 1 298 ? 39.225 -9.646 -4.232 1.00 61.31 298 MET A O 1
ATOM 2257 N N . ALA A 1 299 ? 37.239 -8.813 -3.605 1.00 62.16 299 ALA A N 1
ATOM 2258 C CA . ALA A 1 299 ? 37.726 -7.446 -3.422 1.00 62.16 299 ALA A CA 1
ATOM 2259 C C . ALA A 1 299 ? 38.763 -7.351 -2.287 1.00 62.16 299 ALA A C 1
ATOM 2261 O O . ALA A 1 299 ? 39.767 -6.662 -2.447 1.00 62.16 299 ALA A O 1
ATOM 2262 N N . SER A 1 300 ? 38.579 -8.089 -1.183 1.00 63.81 300 SER A N 1
ATOM 2263 C CA . SER A 1 300 ? 39.567 -8.128 -0.096 1.00 63.81 300 SER A CA 1
ATOM 2264 C C . SER A 1 300 ? 40.832 -8.898 -0.481 1.00 63.81 300 SER A C 1
ATOM 2266 O O . SER A 1 300 ? 41.920 -8.498 -0.081 1.00 63.81 300 SER A O 1
ATOM 2268 N N . ILE A 1 301 ? 40.713 -9.959 -1.290 1.00 64.56 301 ILE A N 1
ATOM 2269 C CA . ILE A 1 301 ? 41.865 -10.734 -1.781 1.00 64.56 301 ILE A CA 1
ATOM 2270 C C . ILE A 1 301 ? 42.721 -9.889 -2.732 1.00 64.56 301 ILE A C 1
ATOM 2272 O O . ILE A 1 301 ? 43.936 -9.828 -2.559 1.00 64.56 301 ILE A O 1
ATOM 2276 N N . PHE A 1 302 ? 42.110 -9.178 -3.687 1.00 67.25 302 PHE A N 1
ATOM 2277 C CA . PHE A 1 302 ? 42.856 -8.284 -4.580 1.00 67.25 302 PHE A CA 1
ATOM 2278 C C . PHE A 1 302 ? 43.454 -7.080 -3.840 1.00 67.25 302 PHE A C 1
ATOM 2280 O O . PHE A 1 302 ? 44.587 -6.701 -4.129 1.00 67.25 302 PHE A O 1
ATOM 2287 N N . ALA A 1 303 ? 42.759 -6.528 -2.839 1.00 65.81 303 ALA A N 1
ATOM 2288 C CA . ALA A 1 303 ? 43.311 -5.472 -1.990 1.00 65.81 303 ALA A CA 1
ATOM 2289 C C . ALA A 1 303 ? 44.526 -5.954 -1.167 1.00 65.81 303 ALA A C 1
ATOM 2291 O O . ALA A 1 303 ? 45.518 -5.235 -1.058 1.00 65.81 303 ALA A O 1
ATOM 2292 N N . GLN A 1 304 ? 44.493 -7.183 -0.636 1.00 66.06 304 GLN A N 1
ATOM 2293 C CA . GLN A 1 304 ? 45.630 -7.784 0.078 1.00 66.06 304 GLN A CA 1
ATOM 2294 C C . GLN A 1 304 ? 46.796 -8.176 -0.836 1.00 66.06 304 GLN A C 1
ATOM 2296 O O . GLN A 1 304 ? 47.950 -8.120 -0.415 1.00 66.06 304 GLN A O 1
ATOM 2301 N N . GLN A 1 305 ? 46.528 -8.600 -2.072 1.00 67.44 305 GLN A N 1
ATOM 2302 C CA . GLN A 1 305 ? 47.593 -8.923 -3.023 1.00 67.44 305 GLN A CA 1
ATOM 2303 C C . GLN A 1 305 ? 48.274 -7.659 -3.560 1.00 67.44 305 GLN A C 1
ATOM 2305 O O . GLN A 1 305 ? 49.500 -7.633 -3.639 1.00 67.44 305 GLN A O 1
ATOM 2310 N N . GLY A 1 306 ? 47.510 -6.593 -3.825 1.00 60.75 306 GLY A N 1
ATOM 2311 C CA . GLY A 1 306 ? 48.061 -5.299 -4.236 1.00 60.75 306 GLY A CA 1
ATOM 2312 C C . GLY A 1 306 ? 48.947 -4.644 -3.169 1.00 60.75 306 GLY A C 1
ATOM 2313 O O . GLY A 1 306 ? 49.973 -4.058 -3.506 1.00 60.75 306 GLY A O 1
ATOM 2314 N N . SER A 1 307 ? 48.621 -4.790 -1.878 1.00 58.72 307 SER A N 1
ATOM 2315 C CA . SER A 1 307 ? 49.466 -4.253 -0.798 1.00 58.72 307 SER A CA 1
ATOM 2316 C C . SER A 1 307 ? 50.780 -5.023 -0.617 1.00 58.72 307 SER A C 1
ATOM 2318 O O . SER A 1 307 ? 51.798 -4.424 -0.271 1.00 58.72 307 SER A O 1
ATOM 2320 N N . ARG A 1 308 ? 50.804 -6.331 -0.911 1.00 57.31 308 ARG A N 1
ATOM 2321 C CA . ARG A 1 308 ? 52.028 -7.149 -0.835 1.00 57.31 308 ARG A CA 1
ATOM 2322 C C . ARG A 1 308 ? 53.016 -6.873 -1.966 1.00 57.31 308 ARG A C 1
ATOM 2324 O O . ARG A 1 308 ? 54.218 -6.947 -1.733 1.00 57.31 308 ARG A O 1
ATOM 2331 N N . THR A 1 309 ? 52.542 -6.531 -3.163 1.00 55.47 309 THR A N 1
ATOM 2332 C CA . THR A 1 309 ? 53.430 -6.231 -4.297 1.00 55.47 309 THR A CA 1
ATOM 2333 C C . THR A 1 309 ? 54.113 -4.871 -4.176 1.00 55.47 309 THR A C 1
ATOM 2335 O O . THR A 1 309 ? 55.258 -4.742 -4.590 1.00 55.47 309 THR A O 1
ATOM 2338 N N . VAL A 1 310 ? 53.466 -3.877 -3.556 1.00 55.56 310 VAL A N 1
ATOM 2339 C CA . VAL A 1 310 ? 54.061 -2.536 -3.384 1.00 55.56 310 VAL A CA 1
ATOM 2340 C C . VAL A 1 310 ? 55.156 -2.528 -2.307 1.00 55.56 310 VAL A C 1
ATOM 2342 O O . VAL A 1 310 ? 56.132 -1.791 -2.428 1.00 55.56 310 VAL A O 1
ATOM 2345 N N . ALA A 1 311 ? 55.056 -3.388 -1.288 1.00 52.75 311 ALA A N 1
ATOM 2346 C CA . ALA A 1 311 ? 56.043 -3.448 -0.208 1.00 52.75 311 ALA A CA 1
ATOM 2347 C C . ALA A 1 311 ? 57.390 -4.084 -0.617 1.00 52.75 311 ALA A C 1
ATOM 2349 O O . ALA A 1 311 ? 58.406 -3.784 0.001 1.00 52.75 311 ALA A O 1
ATOM 2350 N N . MET A 1 312 ? 57.434 -4.929 -1.658 1.00 52.28 312 MET A N 1
ATOM 2351 C CA . MET A 1 312 ? 58.691 -5.556 -2.111 1.00 52.28 312 MET A CA 1
ATOM 2352 C C . MET A 1 312 ? 59.519 -4.694 -3.071 1.00 52.28 312 MET A C 1
ATOM 2354 O O . MET A 1 312 ? 60.703 -4.958 -3.251 1.00 52.28 312 MET A O 1
ATOM 2358 N N . THR A 1 313 ? 58.942 -3.650 -3.666 1.00 51.88 313 THR A N 1
ATOM 2359 C CA . THR A 1 313 ? 59.667 -2.729 -4.561 1.00 51.88 313 THR A CA 1
ATOM 2360 C C . THR A 1 313 ? 60.266 -1.513 -3.854 1.00 51.88 313 THR A C 1
ATOM 2362 O O . THR A 1 313 ? 61.004 -0.767 -4.485 1.00 51.88 313 THR A O 1
ATOM 2365 N N . ALA A 1 314 ? 59.988 -1.314 -2.561 1.00 52.16 314 ALA A N 1
ATOM 2366 C CA . ALA A 1 314 ? 60.535 -0.208 -1.764 1.00 52.16 314 ALA A CA 1
ATOM 2367 C C . ALA A 1 314 ? 61.747 -0.605 -0.892 1.00 52.16 314 ALA A C 1
ATOM 2369 O O . ALA A 1 314 ? 62.237 0.211 -0.118 1.00 52.16 314 ALA A O 1
ATOM 2370 N N . ALA A 1 315 ? 62.227 -1.849 -1.006 1.00 52.19 315 ALA A N 1
ATOM 2371 C CA . ALA A 1 315 ? 63.415 -2.347 -0.313 1.00 52.19 315 ALA A CA 1
ATOM 2372 C C . ALA A 1 315 ? 64.501 -2.748 -1.326 1.00 52.19 315 ALA A C 1
ATOM 2374 O O . ALA A 1 315 ? 64.850 -3.922 -1.455 1.00 52.19 315 ALA A O 1
ATOM 2375 N N . ARG A 1 316 ? 64.993 -1.768 -2.085 1.00 44.31 316 ARG A N 1
ATOM 2376 C CA . ARG A 1 316 ? 66.272 -1.816 -2.798 1.00 44.31 316 ARG A CA 1
ATOM 2377 C C . ARG A 1 316 ? 66.861 -0.420 -2.873 1.00 44.31 316 ARG A C 1
ATOM 2379 O O . ARG A 1 316 ? 66.075 0.512 -3.143 1.00 44.31 316 ARG A O 1
#

Organism: Mizuhopecten yessoensis (NCBI:txid6573)

pLDDT: mean 70.06, std 10.1, range [40.78, 90.88]

Secondary structure (DSSP, 8-state):
--PPP-------PPPTT--TT--PPPPPP---GGGHHHHHHHHGGGTTS-SS---------PPP--SSHHHHHHHHHHHTTSSGGGTT--PPPPP-------S-GGGHHHHHHHSSHHHHHHHHTTTTS----PPPP---GGGHHHHHIIIIIHHHHHHH-GGGS----PPPP---GGGHHHHHHHHHHHHHHHHHHHHS-----PPP---GGGHHHHHIIIIIHHHHHHHHTTTS-----PPP---GGGHHHHHIIIIIHHHHHHH-TTTSPP--PPPP--SSHHHHHHHHHTTTHHHHHHHHHHHHHHHHSS--

Sequence (316 aa):
MRLFNDDKPKEVTAYPGYDPGYTSPRPVARVRPEAEEFACKARGSLELFGSGEPKVIREPVREPRCQTSDALDNYQLGRNGMVSNLLGGQGGAPPVSSRVERVKPEARGIANAHSGSGTAALFTNYGNIPRSARAAPRIKPEAEGAAEAHKGGNINKLLHDPRKIPQSARPVPRVKDEARTIAEKEGRSMNKNLTQFAVGPISGRPEPRVKREAQDTADMAKGGRINDMFTQYGRMPLSAKPVPKVKGDGEDNASMAKGGRMSRLMHDASSMPSDPRPIPRAGSSSAKRNMKAHRGQMASIFAQQGSRTVAMTAAR

Foldseek 3Di:
DDDDDPPDPPDPPPDVPDDVPPPPPDPDPPQDPVCVVVVVVVVVVVCPVPPPDPPPPPDPDDDDPDVDPVSVVVVCVVVVDPPVCVVDDPDDDPPPDPPDPPADPVCVVVCVVVVCPVVVCCVVCVPVPDPPPPPDPPADPVCPVVVVCVVCPVVVCVVPPVPPPDPPPDPDPPQDPVCVVVCVVVVVVVVVVVVVCVPDDVPPDPDPPDDPVCVVVVVVVVCVVVVCCVVCVPPDDVDDDPDPPDDPVCVVVVCCVVVVVVVCVVPVVVVDDDDDPPDDDDPDPVVVVVCVVCVPVVVVVVVVVVVVVVVVVVPD

Radius of gyration: 40.26 Å; chains: 1; bounding box: 100×86×107 Å